Protein AF-A0A2V8B975-F1 (afdb_monomer_lite)

Radius of gyration: 28.5 Å; chains: 1; bounding box: 59×45×86 Å

Secondary structure (DSSP, 8-state):
-----HHHHHHH-HHHHT----STT--TT-EEEEETTEE-B-TTTSSBS----GGGEEEEEEEESS--GGG-SSSEEEEEEEPPP-SS-EEEEEEEEEETTTSPPPTTS-TTSPPPPEEEEEEEEEEEEE-EETTTEE-TTTEEEEEEEEEEEEEEE--B---PPPHHHHTTB-TT-B-TTS-B---B-GGG-EE-TTS-EEEPPPBPGGGB--GGGS-HHHHHHHTTSPPPSS-SSSS---B-PEEEEEEEEEEEEEEEEETTEEEEEEEEEEEEEEEEE-SSTT-EEEEEEEEEEEEEEEEEE-SSS-EEEEEEEEEEEEEEEE-TTTTT--HHHHHT---S---GGG-SPPPB--TTSPPBSS-TT-SEEE-

Sequence (375 aa):
NGPSSSQGKQRMGGQRNSFALNVAGQRIHFNHYSLDGVENTDLNFNSYMLLPSVDALQEFNVVSGLFDAEYGRAIAQVNVSTKSGSNQLRGTAFEFLRNSALDAKNFFDRPEDPIPPFKRNQYGFTLSGPVMLPKVVDGRNRLFFMFNWEGLRETKSLTATPSLPLSAWRAGDFSGLRDGSGNLIPIYDPATRVFDAAGNVLQAPTAFPGNIIPASRIHPVSQKLLGYFPLATQQVTGPNFVNNEARDVNADQITYRVDFTQGASTWMFRHSISHELGYDPFPIPNMGSNTDTDVHQLVFGNTRTLGSNKLNDARVGFGYLKNGHISPRANTDNVVKTLGINLPSDNPLYWGVPNISISGLSGLGEESDAPFINN

Foldseek 3Di:
DADDPVVLLLQQDFPQSPDFDDDPNDHSLQEFEEEQRDGQADPPRSTGQDDDDPQQWDDWDKDADDDDCSQPGGGIYIYTYGDWAAQDKDKDKDKDWDWLVPDDADPPPDPPDRRFTKIKIKIWMKIKHADDDPPPDDRRPFKMKIKIKIKIKIKFWDKFQFFADAPCVLQQQQLCPADPVRHRDFDFDPVQFDADPVGHTPDDTHTDVSSGDDNVNDDVLSNLLSVLADHFCARDFGRGHIGGHIKIKIKMKMKMKMWGDDPQKIKIKMKIWMWMWIWAADSRPPWTKIKTKIKIKIKIWMWGDDPDPDIDIDMDMDIDIKIWIAIPQQQNAQVCVVSVNDDPDPHSRNRWSDWADDPSGDTDIYDPCPGDIDD

pLDDT: mean 87.49, std 10.8, range [26.42, 98.06]

Structure (mmCIF, N/CA/C/O backbone):
data_AF-A0A2V8B975-F1
#
_entry.id   AF-A0A2V8B975-F1
#
loop_
_atom_site.group_PDB
_atom_site.id
_atom_site.type_symbol
_atom_site.label_atom_id
_atom_site.label_alt_id
_atom_site.label_comp_id
_atom_site.label_asym_id
_atom_site.label_entity_id
_atom_site.label_seq_id
_atom_site.pdbx_PDB_ins_code
_atom_site.Cartn_x
_atom_site.Cartn_y
_atom_site.Cartn_z
_atom_site.occupancy
_atom_site.B_iso_or_equiv
_atom_site.auth_seq_id
_atom_site.auth_comp_id
_atom_site.auth_asym_id
_atom_site.auth_atom_id
_atom_site.pdbx_PDB_model_num
ATOM 1 N N . ASN A 1 1 ? 11.593 -12.844 5.976 1.00 26.42 1 ASN A N 1
ATOM 2 C CA . ASN A 1 1 ? 11.151 -13.071 4.581 1.00 26.42 1 ASN A CA 1
ATOM 3 C C . ASN A 1 1 ? 10.168 -14.231 4.536 1.00 26.42 1 ASN A C 1
ATOM 5 O O . ASN A 1 1 ? 10.592 -15.371 4.436 1.00 26.42 1 ASN A O 1
ATOM 9 N N . GLY A 1 2 ? 8.871 -13.954 4.706 1.00 28.14 2 GLY A N 1
ATOM 10 C CA . GLY A 1 2 ? 7.810 -14.948 4.490 1.00 28.14 2 GLY A CA 1
ATOM 11 C C . GLY A 1 2 ? 7.432 -15.039 3.004 1.00 28.14 2 GLY A C 1
ATOM 12 O O . GLY A 1 2 ? 7.707 -14.089 2.268 1.00 28.14 2 GLY A O 1
ATOM 13 N N . PRO A 1 3 ? 6.815 -16.145 2.547 1.00 33.16 3 PRO A N 1
ATOM 14 C CA . PRO A 1 3 ? 6.401 -16.300 1.158 1.00 33.16 3 PRO A CA 1
ATOM 15 C C . PRO A 1 3 ? 5.312 -15.274 0.826 1.00 33.16 3 PRO A C 1
ATOM 17 O O . PRO A 1 3 ? 4.171 -15.381 1.270 1.00 33.16 3 PRO A O 1
ATOM 20 N N . SER A 1 4 ? 5.680 -14.253 0.058 1.00 41.66 4 SER A N 1
ATOM 21 C CA . SER A 1 4 ? 4.746 -13.336 -0.582 1.00 41.66 4 SER A CA 1
ATOM 22 C C . SER A 1 4 ? 4.002 -14.088 -1.684 1.00 41.66 4 SER A C 1
ATOM 24 O O . SER A 1 4 ? 4.607 -14.425 -2.701 1.00 41.66 4 SER A O 1
ATOM 26 N N . SER A 1 5 ? 2.695 -14.318 -1.555 1.00 44.25 5 SER A N 1
ATOM 27 C CA . SER A 1 5 ? 1.896 -14.407 -2.782 1.00 44.25 5 SER A CA 1
ATOM 28 C C . SER A 1 5 ? 1.714 -12.969 -3.258 1.00 44.25 5 SER A C 1
ATOM 30 O O . SER A 1 5 ? 0.984 -12.208 -2.621 1.00 44.25 5 SER A O 1
ATOM 32 N N . SER A 1 6 ? 2.447 -12.575 -4.303 1.00 55.66 6 SER A N 1
ATOM 33 C CA . SER A 1 6 ? 2.533 -11.172 -4.742 1.00 55.66 6 SER A CA 1
ATOM 34 C C . SER A 1 6 ? 1.162 -10.563 -5.046 1.00 55.66 6 SER A C 1
ATOM 36 O O . SER A 1 6 ? 0.949 -9.390 -4.788 1.00 55.66 6 SER A O 1
ATOM 38 N N . GLN A 1 7 ? 0.212 -11.383 -5.491 1.00 54.06 7 GLN A N 1
ATOM 39 C CA . GLN A 1 7 ? -1.091 -10.942 -5.983 1.00 54.06 7 GLN A CA 1
ATOM 40 C C . GLN A 1 7 ? -1.971 -10.253 -4.925 1.00 54.06 7 GLN A C 1
ATOM 42 O O . GLN A 1 7 ? -2.538 -9.201 -5.195 1.00 54.06 7 GLN A O 1
ATOM 47 N N . GLY A 1 8 ? -2.071 -10.800 -3.707 1.00 54.47 8 GLY A N 1
ATOM 48 C CA . GLY A 1 8 ? -2.873 -10.174 -2.641 1.00 54.47 8 GLY A CA 1
ATOM 49 C C . GLY A 1 8 ? -2.238 -8.894 -2.097 1.00 54.47 8 GLY A C 1
ATOM 50 O O . GLY A 1 8 ? -2.924 -7.930 -1.786 1.00 54.47 8 GLY A O 1
ATOM 51 N N . LYS A 1 9 ? -0.904 -8.867 -2.050 1.00 59.88 9 LYS A N 1
ATOM 52 C CA . LYS A 1 9 ? -0.116 -7.707 -1.629 1.00 59.88 9 LYS A CA 1
ATOM 53 C C . LYS A 1 9 ? -0.256 -6.528 -2.593 1.00 59.88 9 LYS A C 1
ATOM 55 O O . LYS A 1 9 ? -0.544 -5.424 -2.149 1.00 59.88 9 LYS A O 1
ATOM 60 N N . GLN A 1 10 ? -0.152 -6.800 -3.894 1.00 62.09 10 GLN A N 1
ATOM 61 C CA . GLN A 1 10 ? -0.347 -5.808 -4.956 1.00 62.09 10 GLN A CA 1
ATOM 62 C C . GLN A 1 10 ? -1.753 -5.189 -4.903 1.00 62.09 10 GLN A C 1
ATOM 64 O O . GLN A 1 10 ? -1.887 -3.977 -4.896 1.00 62.09 10 GLN A O 1
ATOM 69 N N . ARG A 1 11 ? -2.796 -6.003 -4.694 1.00 72.44 11 ARG A N 1
ATOM 70 C CA . ARG A 1 11 ? -4.193 -5.531 -4.687 1.00 72.44 11 ARG A CA 1
ATOM 71 C C . ARG A 1 11 ? -4.646 -4.794 -3.425 1.00 72.44 11 ARG A C 1
ATOM 73 O O . ARG A 1 11 ? -5.628 -4.059 -3.486 1.00 72.44 11 ARG A O 1
ATOM 80 N N . MET A 1 12 ? -4.000 -5.021 -2.279 1.00 79.06 12 MET A N 1
ATOM 81 C CA . MET A 1 12 ? -4.358 -4.332 -1.033 1.00 79.06 12 MET A CA 1
ATOM 82 C C . MET A 1 12 ? -3.814 -2.902 -0.995 1.00 79.06 12 MET A C 1
ATOM 84 O O . MET A 1 12 ? -4.520 -2.017 -0.523 1.00 79.06 12 MET A O 1
ATOM 88 N N . GLY A 1 13 ? -2.592 -2.676 -1.488 1.00 79.50 13 GLY A N 1
ATOM 89 C CA . GLY A 1 13 ? -1.912 -1.388 -1.342 1.00 79.50 13 GLY A CA 1
ATOM 90 C C . GLY A 1 13 ? -1.628 -1.003 0.120 1.00 79.50 13 GLY A C 1
ATOM 91 O O . GLY A 1 13 ? -1.936 -1.748 1.062 1.00 79.50 13 GLY A O 1
ATOM 92 N N . GLY A 1 14 ? -0.972 0.139 0.317 1.00 83.94 14 GLY A N 1
ATOM 93 C CA . GLY A 1 14 ? -0.908 0.789 1.627 1.00 83.94 14 GLY A CA 1
ATOM 94 C C . GLY A 1 14 ? -0.242 -0.006 2.767 1.00 83.94 14 GLY A C 1
ATOM 95 O O . GLY A 1 14 ? 0.660 -0.832 2.564 1.00 83.94 14 GLY A O 1
ATOM 96 N N . GLN A 1 15 ? -0.684 0.222 4.008 1.00 84.50 15 GLN A N 1
ATOM 97 C CA . GLN A 1 15 ? -0.169 -0.457 5.204 1.00 84.50 15 GLN A CA 1
ATOM 98 C C . GLN A 1 15 ? -0.447 -1.967 5.179 1.00 84.50 15 GLN A C 1
ATOM 100 O O . GLN A 1 15 ? 0.363 -2.765 5.672 1.00 84.50 15 GLN A O 1
ATOM 105 N N . ARG A 1 16 ? -1.562 -2.374 4.563 1.00 84.19 16 ARG A N 1
ATOM 106 C CA . ARG A 1 16 ? -2.011 -3.772 4.481 1.00 84.19 16 ARG A CA 1
ATOM 107 C C . ARG A 1 16 ? -1.148 -4.607 3.529 1.00 84.19 16 ARG A C 1
ATOM 109 O O . ARG A 1 16 ? -0.869 -5.767 3.830 1.00 84.19 16 ARG A O 1
ATOM 116 N N . ASN A 1 17 ? -0.628 -4.014 2.452 1.00 76.31 17 ASN A N 1
ATOM 117 C CA . ASN A 1 17 ? 0.325 -4.641 1.519 1.00 76.31 17 ASN A CA 1
ATOM 118 C C . ASN A 1 17 ? 1.619 -5.113 2.221 1.00 76.31 17 ASN A C 1
ATOM 120 O O . ASN A 1 17 ? 2.171 -6.189 1.952 1.00 76.31 17 ASN A O 1
ATOM 124 N N . SER A 1 18 ? 2.099 -4.334 3.189 1.00 69.38 18 SER A N 1
ATOM 125 C CA . SER A 1 18 ? 3.364 -4.620 3.876 1.00 69.38 18 SER A CA 1
ATOM 126 C C . SER A 1 18 ? 3.239 -5.653 5.005 1.00 69.38 18 SER A C 1
ATOM 128 O O . SER A 1 18 ? 4.260 -6.140 5.497 1.00 69.38 18 SER A O 1
ATOM 130 N N . PHE A 1 19 ? 2.023 -6.048 5.394 1.00 77.06 19 PHE A N 1
ATOM 131 C CA . PHE A 1 19 ? 1.804 -6.997 6.482 1.00 77.06 19 PHE A CA 1
ATOM 132 C C . PHE A 1 19 ? 1.945 -8.456 6.023 1.00 77.06 19 PHE A C 1
ATOM 134 O O . PHE A 1 19 ? 1.486 -8.858 4.954 1.00 77.06 19 PHE A O 1
ATOM 141 N N . ALA A 1 20 ? 2.628 -9.271 6.826 1.00 76.38 20 ALA A N 1
ATOM 142 C CA . ALA A 1 20 ? 2.705 -10.714 6.638 1.00 76.38 20 ALA A CA 1
ATOM 143 C C . ALA A 1 20 ? 3.016 -11.387 7.977 1.00 76.38 20 ALA A C 1
ATOM 145 O O . ALA A 1 20 ? 4.083 -11.163 8.549 1.00 76.38 20 ALA A O 1
ATOM 146 N N . LEU A 1 21 ? 2.110 -12.244 8.442 1.00 80.19 21 LEU A N 1
ATOM 147 C CA . LEU A 1 21 ? 2.292 -13.054 9.642 1.00 80.19 21 LEU A CA 1
ATOM 148 C C . LEU A 1 21 ? 2.342 -14.530 9.246 1.00 80.19 21 LEU A C 1
ATOM 150 O O . LEU A 1 21 ? 1.468 -15.009 8.535 1.00 80.19 21 LEU A O 1
ATOM 154 N N . ASN A 1 22 ? 3.360 -15.260 9.692 1.00 82.69 22 ASN A N 1
ATOM 155 C CA . ASN A 1 22 ? 3.455 -16.708 9.527 1.00 82.69 22 ASN A CA 1
ATOM 156 C C . ASN A 1 22 ? 3.503 -17.339 10.916 1.00 82.69 22 ASN A C 1
ATOM 158 O O . ASN A 1 22 ? 4.348 -16.959 11.726 1.00 82.69 22 ASN A O 1
ATOM 162 N N . VAL A 1 23 ? 2.615 -18.294 11.173 1.00 81.38 23 VAL A N 1
ATOM 163 C CA . VAL A 1 23 ? 2.560 -19.032 12.433 1.00 81.38 23 VAL A CA 1
ATOM 164 C C . VAL A 1 23 ? 2.792 -20.511 12.138 1.00 81.38 23 VAL A C 1
ATOM 166 O O . VAL A 1 23 ? 2.189 -21.069 11.222 1.00 81.38 23 VAL A O 1
ATOM 169 N N . ALA A 1 24 ? 3.700 -21.142 12.888 1.00 81.19 24 ALA A N 1
ATOM 170 C CA . ALA A 1 24 ? 4.049 -22.562 12.757 1.00 81.19 24 ALA A CA 1
ATOM 171 C C . ALA A 1 24 ? 4.430 -23.020 11.325 1.00 81.19 24 ALA A C 1
ATOM 173 O O . ALA A 1 24 ? 4.180 -24.161 10.943 1.00 81.19 24 ALA A O 1
ATOM 174 N N . GLY A 1 25 ? 5.025 -22.136 10.513 1.00 77.69 25 GLY A N 1
ATOM 175 C CA . GLY A 1 25 ? 5.448 -22.446 9.141 1.00 77.69 25 GLY A CA 1
ATOM 176 C C . GLY A 1 25 ? 4.318 -22.453 8.104 1.00 77.69 25 GLY A C 1
ATOM 177 O O . GLY A 1 25 ? 4.560 -22.797 6.948 1.00 77.69 25 GLY A O 1
ATOM 178 N N . GLN A 1 26 ? 3.096 -22.065 8.480 1.00 77.50 26 GLN A N 1
ATOM 179 C CA . GLN A 1 26 ? 1.923 -22.072 7.601 1.00 77.50 26 GLN A CA 1
ATOM 180 C C . GLN A 1 26 ? 1.902 -20.902 6.608 1.00 77.50 26 GLN A C 1
ATOM 182 O O . GLN A 1 26 ? 2.718 -19.988 6.654 1.00 77.50 26 GLN A O 1
ATOM 187 N N . ARG A 1 27 ? 0.958 -20.906 5.664 1.00 75.44 27 ARG A N 1
ATOM 188 C CA . ARG A 1 27 ? 0.795 -19.792 4.713 1.00 75.44 27 ARG A CA 1
ATOM 189 C C . ARG A 1 27 ? 0.397 -18.505 5.448 1.00 75.44 27 ARG A C 1
ATOM 191 O O . ARG A 1 27 ? -0.369 -18.548 6.401 1.00 75.44 27 ARG A O 1
ATOM 198 N N . ILE A 1 28 ? 0.845 -17.349 4.952 1.00 76.50 28 ILE A N 1
ATOM 199 C CA . ILE A 1 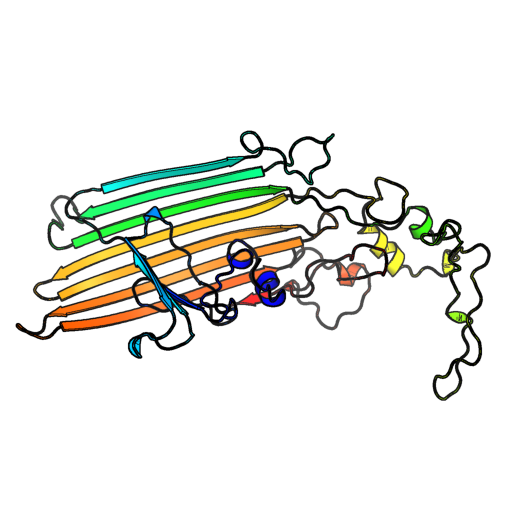28 ? 0.565 -16.042 5.583 1.00 76.50 28 ILE A CA 1
ATOM 200 C C . ILE A 1 28 ? -0.922 -15.639 5.587 1.00 76.50 28 ILE A C 1
ATOM 202 O O . ILE A 1 28 ? -1.322 -14.761 6.338 1.00 76.50 28 ILE A O 1
ATOM 206 N N . HIS A 1 29 ? -1.729 -16.306 4.762 1.00 77.31 29 HIS A N 1
ATOM 207 C CA . HIS A 1 29 ? -3.176 -16.112 4.624 1.00 77.31 29 HIS A CA 1
ATOM 208 C C . HIS A 1 29 ? -3.984 -17.169 5.399 1.00 77.31 29 HIS A C 1
ATOM 210 O O . HIS A 1 29 ? -5.161 -17.368 5.127 1.00 77.31 29 HIS A O 1
ATOM 216 N N . PHE A 1 30 ? -3.338 -17.940 6.284 1.00 79.88 30 PHE A N 1
ATOM 217 C CA . PHE A 1 30 ? -3.970 -18.984 7.112 1.00 79.88 30 PHE A CA 1
ATOM 218 C C . PHE A 1 30 ? -4.071 -18.547 8.584 1.00 79.88 30 PHE A C 1
ATOM 220 O O . PHE A 1 30 ? -4.157 -19.382 9.488 1.00 79.88 30 PHE A O 1
ATOM 227 N N . ASN A 1 31 ? -4.056 -17.233 8.808 1.00 83.56 31 ASN A N 1
ATOM 228 C CA . ASN A 1 31 ? -4.323 -16.622 10.099 1.00 83.56 31 ASN A CA 1
ATOM 229 C C . ASN A 1 31 ? -5.766 -16.117 10.113 1.00 83.56 31 ASN A C 1
ATOM 231 O O . ASN A 1 31 ? -6.258 -15.610 9.106 1.00 83.56 31 ASN A O 1
ATOM 235 N N . HIS A 1 32 ? -6.406 -16.227 11.265 1.00 88.25 32 HIS A N 1
ATOM 236 C CA . HIS A 1 32 ? -7.678 -15.595 11.562 1.00 88.25 32 HIS A CA 1
ATOM 237 C C . HIS A 1 32 ? -7.442 -14.470 12.571 1.00 88.25 32 HIS A C 1
ATOM 239 O O . HIS A 1 32 ? -6.673 -14.635 13.521 1.00 88.25 32 HIS A O 1
ATOM 245 N N . TYR A 1 33 ? -8.072 -13.323 12.346 1.00 90.38 33 TYR A N 1
ATOM 246 C CA . TYR A 1 33 ? -7.928 -12.122 13.157 1.00 90.38 33 TYR A CA 1
ATOM 247 C C . TYR A 1 33 ? -9.265 -11.789 13.811 1.00 90.38 33 TYR A C 1
ATOM 249 O O . TYR A 1 33 ? -10.276 -11.662 13.124 1.00 90.38 33 TYR A O 1
ATOM 257 N N . SER A 1 34 ? -9.268 -11.568 15.124 1.00 92.38 34 SER A N 1
ATOM 258 C CA . SER A 1 34 ? -10.438 -11.082 15.856 1.00 92.38 34 SER A CA 1
ATOM 259 C C . SER A 1 34 ? -10.110 -9.822 16.660 1.00 92.38 34 SER A C 1
ATOM 261 O O . SER A 1 34 ? -8.975 -9.629 17.109 1.00 92.38 34 SER A O 1
ATOM 263 N N . LEU A 1 35 ? -11.105 -8.947 16.839 1.00 93.94 35 LEU A N 1
ATOM 264 C CA . LEU A 1 35 ? -10.973 -7.730 17.645 1.00 93.94 35 LEU A CA 1
ATOM 265 C C . LEU A 1 35 ? -12.160 -7.561 18.599 1.00 93.94 35 LEU A C 1
ATOM 267 O O . LEU A 1 35 ? -13.293 -7.348 18.173 1.00 93.94 35 LEU A O 1
ATOM 271 N N . ASP A 1 36 ? -11.897 -7.626 19.904 1.00 92.69 36 ASP A N 1
ATOM 272 C CA . ASP A 1 36 ? -12.876 -7.828 20.985 1.00 92.69 36 ASP A CA 1
ATOM 273 C C . ASP A 1 36 ? -13.874 -8.962 20.690 1.00 92.69 36 ASP A C 1
ATOM 275 O O . ASP A 1 36 ? -15.069 -8.866 20.978 1.00 92.69 36 ASP A O 1
ATOM 279 N N . GLY A 1 37 ? -13.376 -10.068 20.132 1.00 89.56 37 GLY A N 1
ATOM 280 C CA . GLY A 1 37 ? -14.151 -11.292 19.916 1.00 89.56 37 GLY A CA 1
ATOM 281 C C . GLY A 1 37 ? -15.111 -11.263 18.723 1.00 89.56 37 GLY A C 1
ATOM 282 O O . GLY A 1 37 ? -15.925 -12.171 18.603 1.00 89.56 37 GLY A O 1
ATOM 283 N N . VAL A 1 38 ? -15.032 -10.256 17.844 1.00 92.88 38 VAL A N 1
ATOM 284 C CA . VAL A 1 38 ? -15.704 -10.283 16.532 1.00 92.88 38 VAL A CA 1
ATOM 285 C C . VAL A 1 38 ? -14.695 -10.456 15.400 1.00 92.88 38 VAL A C 1
ATOM 287 O O . VAL A 1 38 ? -13.515 -10.140 15.563 1.00 92.88 38 VAL A O 1
ATOM 290 N N . GLU A 1 39 ? -15.181 -10.920 14.249 1.00 92.06 39 GLU A N 1
ATOM 291 C CA . GLU A 1 39 ? -14.402 -11.103 13.022 1.00 92.06 39 GLU A CA 1
ATOM 292 C C . GLU A 1 39 ? -13.697 -9.807 12.596 1.00 92.06 39 GLU A C 1
ATOM 294 O O . GLU A 1 39 ? -14.322 -8.751 12.458 1.00 92.06 39 GLU A O 1
ATOM 299 N N . ASN A 1 40 ? -12.388 -9.905 12.374 1.00 93.19 40 ASN A N 1
ATOM 300 C CA . ASN A 1 40 ? -11.530 -8.843 11.857 1.00 93.19 40 ASN A CA 1
ATOM 301 C C . ASN A 1 40 ? -10.686 -9.333 10.665 1.00 93.19 40 ASN A C 1
ATOM 303 O O . ASN A 1 40 ? -9.743 -8.652 10.267 1.00 93.19 40 ASN A O 1
ATOM 307 N N . THR A 1 41 ? -10.992 -10.506 10.104 1.00 89.81 41 THR A N 1
ATOM 308 C CA . THR A 1 41 ? -10.328 -11.044 8.914 1.00 89.81 41 THR A CA 1
ATOM 309 C C . THR A 1 41 ? -11.007 -10.530 7.643 1.00 89.81 41 THR A C 1
ATOM 311 O O . THR A 1 41 ? -12.209 -10.698 7.450 1.00 89.81 41 THR A O 1
ATOM 314 N N . ASP A 1 42 ? -10.228 -9.939 6.739 1.00 87.00 42 ASP A N 1
ATOM 315 C CA . ASP A 1 42 ? -10.641 -9.647 5.366 1.00 87.00 42 ASP A CA 1
ATOM 316 C C . ASP A 1 42 ? -10.886 -10.954 4.604 1.00 87.00 42 ASP A C 1
ATOM 318 O O . ASP A 1 42 ? -9.982 -11.778 4.453 1.00 87.00 42 ASP A O 1
ATOM 322 N N . LEU A 1 43 ? -12.100 -11.116 4.082 1.00 81.12 43 LEU A N 1
ATOM 323 C CA . LEU A 1 43 ? -12.548 -12.314 3.376 1.00 81.12 43 LEU A CA 1
ATOM 324 C C . LEU A 1 43 ? -11.785 -12.593 2.073 1.00 81.12 43 LEU A C 1
ATOM 326 O O . LEU A 1 43 ? -11.708 -13.748 1.657 1.00 81.12 43 LEU A O 1
ATOM 330 N N . ASN A 1 44 ? -11.221 -11.571 1.425 1.00 79.00 44 ASN A N 1
ATOM 331 C CA . ASN A 1 44 ? -10.577 -11.735 0.121 1.00 79.00 44 ASN A CA 1
ATOM 332 C C . ASN A 1 44 ? -9.111 -12.128 0.225 1.00 79.00 44 ASN A C 1
ATOM 334 O O . ASN A 1 44 ? -8.621 -12.932 -0.571 1.00 79.00 44 ASN A O 1
ATOM 338 N N . PHE A 1 45 ? -8.409 -11.565 1.205 1.00 78.19 45 PHE A N 1
ATOM 339 C CA . PHE A 1 45 ? -6.973 -11.768 1.355 1.00 78.19 45 PHE A CA 1
ATOM 340 C C . PHE A 1 45 ? -6.590 -12.490 2.642 1.00 78.19 45 PHE A C 1
ATOM 342 O O . PHE A 1 45 ? -5.420 -12.797 2.800 1.00 78.19 45 PHE A O 1
ATOM 349 N N . ASN A 1 46 ? -7.522 -12.808 3.547 1.00 81.75 46 ASN A N 1
ATOM 350 C CA . ASN A 1 46 ? -7.229 -13.380 4.870 1.00 81.75 46 ASN A CA 1
ATOM 351 C C . ASN A 1 46 ? -6.125 -12.605 5.619 1.00 81.75 46 ASN A C 1
ATOM 353 O O . ASN A 1 46 ? -5.204 -13.184 6.198 1.00 81.75 46 ASN A O 1
ATOM 357 N N . SER A 1 47 ? -6.206 -11.276 5.546 1.00 84.75 47 SER A N 1
ATOM 358 C CA . SER A 1 47 ? -5.405 -10.325 6.325 1.00 84.75 47 SER A CA 1
ATOM 359 C C . SER A 1 47 ? -6.311 -9.628 7.342 1.00 84.75 47 SER A C 1
ATOM 361 O O . SER A 1 47 ? -7.519 -9.850 7.335 1.00 84.75 47 SER A O 1
ATOM 363 N N . TYR A 1 48 ? -5.773 -8.769 8.206 1.00 87.88 48 TYR A N 1
ATOM 364 C CA . TYR A 1 48 ? -6.626 -7.965 9.080 1.00 87.88 48 TYR A CA 1
ATOM 365 C C . TYR A 1 48 ? -7.427 -6.929 8.274 1.00 87.88 48 TYR A C 1
ATOM 367 O O . TYR A 1 48 ? -6.997 -6.441 7.219 1.00 87.88 48 TYR A O 1
ATOM 375 N N . MET A 1 49 ? -8.593 -6.581 8.805 1.00 90.81 49 MET A N 1
ATOM 376 C CA . MET A 1 49 ? -9.419 -5.474 8.349 1.00 90.81 49 MET A CA 1
ATOM 377 C C . MET A 1 49 ? -8.948 -4.174 9.011 1.00 90.81 49 MET A C 1
ATOM 379 O O . MET A 1 49 ? -8.521 -3.255 8.326 1.00 90.81 49 MET A O 1
ATOM 383 N N . LEU A 1 50 ? -8.908 -4.146 10.347 1.00 90.19 50 LEU A N 1
ATOM 384 C CA . LEU A 1 50 ? -8.410 -3.030 11.154 1.00 90.19 50 LEU A CA 1
ATOM 385 C C . LEU A 1 50 ? -7.188 -3.454 11.985 1.00 90.19 50 LEU A C 1
ATOM 387 O O . LEU A 1 50 ? -7.195 -4.531 12.584 1.00 90.19 50 LEU A O 1
ATOM 391 N N . LEU A 1 51 ? -6.176 -2.589 12.088 1.00 90.88 51 LEU A N 1
ATOM 392 C CA . LEU A 1 51 ? -5.057 -2.735 13.024 1.00 90.88 51 LEU A CA 1
ATOM 393 C C . LEU A 1 51 ? -5.112 -1.613 14.077 1.00 90.88 51 LEU A C 1
ATOM 395 O O . LEU A 1 51 ? -4.672 -0.503 13.781 1.00 90.88 51 LEU A O 1
ATOM 399 N N . PRO A 1 52 ? -5.639 -1.872 15.289 1.00 90.69 52 PRO A N 1
ATOM 400 C CA . PRO A 1 52 ? -5.760 -0.840 16.314 1.00 90.69 52 PRO A CA 1
ATOM 401 C C . PRO A 1 52 ? -4.407 -0.270 16.745 1.00 90.69 52 PRO A C 1
ATOM 403 O O . PRO A 1 52 ? -3.403 -0.986 16.779 1.00 90.69 52 PRO A O 1
ATOM 406 N N . SER A 1 53 ? -4.416 0.991 17.177 1.00 91.75 53 SER A N 1
ATOM 407 C CA . SER A 1 53 ? -3.288 1.621 17.869 1.00 91.75 53 SER A CA 1
ATOM 408 C C . SER A 1 53 ? -2.818 0.772 19.052 1.00 91.75 53 SER A C 1
ATOM 410 O O . SER A 1 53 ? -3.636 0.309 19.849 1.00 91.75 53 SER A O 1
ATOM 412 N N . VAL A 1 54 ? -1.500 0.626 19.224 1.00 88.19 54 VAL A N 1
ATOM 413 C CA . VAL A 1 54 ? -0.904 -0.131 20.344 1.00 88.19 54 VAL A CA 1
ATOM 414 C C . VAL A 1 54 ? -1.361 0.428 21.696 1.00 88.19 54 VAL A C 1
ATOM 416 O O . VAL A 1 54 ? -1.631 -0.331 22.625 1.00 88.19 54 VAL A O 1
ATOM 419 N N . ASP A 1 55 ? -1.539 1.746 21.798 1.00 89.25 55 ASP A N 1
ATOM 420 C CA . ASP A 1 55 ? -2.023 2.399 23.014 1.00 89.25 55 ASP A CA 1
ATOM 421 C C . ASP A 1 55 ? -3.522 2.197 23.276 1.00 89.25 55 ASP A C 1
ATOM 423 O O . ASP A 1 55 ? -3.975 2.415 24.402 1.00 89.25 55 ASP A O 1
ATOM 427 N N . ALA A 1 56 ? -4.294 1.734 22.292 1.00 88.81 56 ALA A N 1
ATOM 428 C CA . ALA A 1 56 ? -5.689 1.334 22.471 1.00 88.81 56 ALA A CA 1
ATOM 429 C C . ALA A 1 56 ? -5.838 -0.122 22.944 1.00 88.81 56 ALA A C 1
ATOM 431 O O . ALA A 1 56 ? -6.931 -0.510 23.365 1.00 88.81 56 ALA A O 1
ATOM 432 N N . LEU A 1 57 ? -4.769 -0.926 22.881 1.00 89.19 57 LEU A N 1
ATOM 433 C CA . LEU A 1 57 ? -4.810 -2.359 23.164 1.00 89.19 57 LEU A CA 1
ATOM 434 C C . LEU A 1 57 ? -4.667 -2.670 24.651 1.00 89.19 57 LEU A C 1
ATOM 436 O O . LEU A 1 57 ? -3.815 -2.122 25.350 1.00 89.19 57 LEU A O 1
ATOM 440 N N . GLN A 1 58 ? -5.510 -3.580 25.124 1.00 89.25 58 GLN A N 1
ATOM 441 C CA . GLN A 1 58 ? -5.409 -4.178 26.449 1.00 89.25 58 GLN A CA 1
ATOM 442 C C . GLN A 1 58 ? -4.613 -5.480 26.396 1.00 89.25 58 GLN A C 1
ATOM 444 O O . GLN A 1 58 ? -3.744 -5.701 27.236 1.00 89.25 58 GLN A O 1
ATOM 449 N N . GLU A 1 59 ? -4.922 -6.334 25.421 1.00 87.94 59 GLU A N 1
ATOM 450 C CA . GLU A 1 59 ? -4.316 -7.652 25.275 1.00 87.94 59 GLU A CA 1
ATOM 451 C C . GLU A 1 59 ? -4.139 -8.010 23.798 1.00 87.94 59 GLU A C 1
ATOM 453 O O . GLU A 1 59 ? -4.954 -7.658 22.941 1.00 87.94 59 GLU A O 1
ATOM 458 N N . PHE A 1 60 ? -3.063 -8.742 23.522 1.00 88.81 60 PHE A N 1
ATOM 459 C CA . PHE A 1 60 ? -2.770 -9.355 22.238 1.00 88.81 60 PHE A CA 1
ATOM 460 C C . PHE A 1 60 ? -2.389 -10.813 22.493 1.00 88.81 60 PHE A C 1
ATOM 462 O O . PHE A 1 60 ? -1.376 -11.085 23.139 1.00 88.81 60 PHE A O 1
ATOM 469 N N . ASN A 1 61 ? -3.205 -11.742 22.000 1.00 87.00 61 ASN A N 1
ATOM 470 C CA . ASN A 1 61 ? -3.018 -13.174 22.186 1.00 87.00 61 ASN A CA 1
ATOM 471 C C . ASN A 1 61 ? -2.916 -13.875 20.825 1.00 87.00 61 ASN A C 1
ATOM 473 O O . ASN A 1 61 ? -3.776 -13.703 19.960 1.00 87.00 61 ASN A O 1
ATOM 477 N N . VAL A 1 62 ? -1.872 -14.685 20.647 1.00 82.56 62 VAL A N 1
ATOM 478 C CA . VAL A 1 62 ? -1.673 -15.515 19.455 1.00 82.56 62 VAL A CA 1
ATOM 479 C C . VAL A 1 62 ? -1.746 -16.972 19.871 1.00 82.56 62 VAL A C 1
ATOM 481 O O . VAL A 1 62 ? -0.870 -17.467 20.580 1.00 82.56 62 VAL A O 1
ATOM 484 N N . VAL A 1 63 ? -2.773 -17.665 19.391 1.00 79.31 63 VAL A N 1
ATOM 485 C CA . VAL A 1 63 ? -2.985 -19.089 19.650 1.00 79.31 63 VAL A CA 1
ATOM 486 C C . VAL A 1 63 ? -2.694 -19.871 18.374 1.00 79.31 63 VAL A C 1
ATOM 488 O O . VAL A 1 63 ? -3.127 -19.504 17.282 1.00 79.31 63 VAL A O 1
ATOM 491 N N . SER A 1 64 ? -1.924 -20.950 18.502 1.00 77.00 64 SER A N 1
ATOM 492 C CA . SER A 1 64 ? -1.528 -21.804 17.380 1.00 77.00 64 SER A CA 1
ATOM 493 C C . SER A 1 64 ? -1.575 -23.274 17.779 1.00 77.00 64 SER A C 1
ATOM 495 O O . SER A 1 64 ? -1.261 -23.608 18.920 1.00 77.00 64 SER A O 1
ATOM 497 N N . GLY A 1 65 ? -1.946 -24.154 16.847 1.00 70.69 65 GLY A N 1
ATOM 498 C CA . GLY A 1 65 ? -2.033 -25.594 17.102 1.00 70.69 65 GLY A CA 1
ATOM 499 C C . GLY A 1 65 ? -3.429 -26.034 17.546 1.00 70.69 65 GLY A C 1
ATOM 500 O O . GLY A 1 65 ? -4.375 -25.904 16.778 1.00 70.69 65 GLY A O 1
ATOM 501 N N . LEU A 1 66 ? -3.547 -26.606 18.749 1.00 60.81 66 LEU A N 1
ATOM 502 C CA . LEU A 1 66 ? -4.821 -27.063 19.318 1.00 60.81 66 LEU A CA 1
ATOM 503 C C . LEU A 1 66 ? -5.493 -25.898 20.055 1.00 60.81 66 LEU A C 1
ATOM 505 O O . LEU A 1 66 ? -5.005 -25.464 21.094 1.00 60.81 66 LEU A O 1
ATOM 509 N N . PHE A 1 67 ? -6.599 -25.401 19.515 1.00 64.06 67 PHE A N 1
ATOM 510 C CA . PHE A 1 67 ? -7.455 -24.393 20.141 1.00 64.06 67 PHE A CA 1
ATOM 511 C C . PHE A 1 67 ? -8.906 -24.877 20.138 1.00 64.06 67 PHE A C 1
ATOM 513 O O . PHE A 1 67 ? -9.280 -25.729 19.326 1.00 64.06 67 PHE A O 1
ATOM 520 N N . ASP A 1 68 ? -9.707 -24.364 21.071 1.00 60.34 68 ASP A N 1
ATOM 521 C CA . ASP A 1 68 ? -11.097 -24.783 21.240 1.00 60.34 68 ASP A CA 1
ATOM 522 C C . ASP A 1 68 ? -11.938 -24.490 19.988 1.00 60.34 68 ASP A C 1
ATOM 524 O O . ASP A 1 68 ? -11.699 -23.533 19.247 1.00 60.34 68 ASP A O 1
ATOM 528 N N . ALA A 1 69 ? -12.955 -25.324 19.746 1.00 59.41 69 ALA A N 1
ATOM 529 C CA . ALA A 1 69 ? -13.803 -25.239 18.553 1.00 59.41 69 ALA A CA 1
ATOM 530 C C . ALA A 1 69 ? -14.544 -23.894 18.408 1.00 59.41 69 ALA A C 1
ATOM 532 O O . ALA A 1 69 ? -14.994 -23.565 17.310 1.00 59.41 69 ALA A O 1
ATOM 533 N N . GLU A 1 70 ? -14.654 -23.118 19.491 1.00 56.25 70 GLU A N 1
ATOM 534 C CA . GLU A 1 70 ? -15.257 -21.780 19.507 1.00 56.25 70 GLU A CA 1
ATOM 535 C C . GLU A 1 70 ? -14.528 -20.768 18.618 1.00 56.25 70 GLU A C 1
ATOM 537 O O . GLU A 1 70 ? -15.161 -19.859 18.086 1.00 56.25 70 GLU A O 1
ATOM 542 N N . TYR A 1 71 ? -13.222 -20.947 18.400 1.00 56.56 71 TYR A N 1
ATOM 543 C CA . TYR A 1 71 ? -12.437 -20.037 17.571 1.00 56.56 71 TYR A CA 1
ATOM 544 C C . TYR A 1 71 ? -12.665 -20.255 16.070 1.00 56.56 71 TYR A C 1
ATOM 546 O O . TYR A 1 71 ? -12.438 -19.342 15.277 1.00 56.56 71 TYR A O 1
ATOM 554 N N . GLY A 1 72 ? -13.169 -21.429 15.665 1.00 57.28 72 GLY A N 1
ATOM 555 C CA . GLY A 1 72 ? -13.434 -21.738 14.260 1.00 57.28 72 GLY A CA 1
ATOM 556 C C . GLY A 1 72 ? -12.223 -21.504 13.339 1.00 57.28 72 GLY A C 1
ATOM 557 O O . GLY A 1 72 ? -11.087 -21.476 13.792 1.00 57.28 72 GLY A O 1
ATOM 558 N N . ARG A 1 73 ? -12.502 -21.412 12.029 1.00 57.66 73 ARG A N 1
ATOM 559 C CA . ARG A 1 73 ? -11.633 -21.084 10.869 1.00 57.66 73 ARG A CA 1
ATOM 560 C C . ARG A 1 73 ? -10.128 -20.801 11.118 1.00 57.66 73 ARG A C 1
ATOM 562 O O . ARG A 1 73 ? -9.755 -19.971 11.931 1.00 57.66 73 ARG A O 1
ATOM 569 N N . ALA A 1 74 ? -9.296 -21.343 10.218 1.00 64.06 74 ALA A N 1
ATOM 570 C CA . ALA A 1 74 ? -7.837 -21.140 10.109 1.00 64.06 74 ALA A CA 1
ATOM 571 C C . ALA A 1 74 ? -6.995 -21.841 11.199 1.00 64.06 74 ALA A C 1
ATOM 573 O O . ALA A 1 74 ? -7.546 -22.405 12.127 1.00 64.06 74 ALA A O 1
ATOM 574 N N . ILE A 1 75 ? -5.665 -21.911 11.031 1.00 66.12 75 ILE A N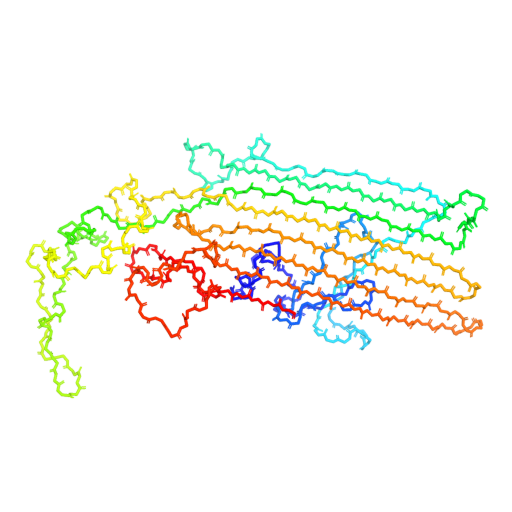 1
ATOM 575 C CA . ILE A 1 75 ? -4.749 -22.739 11.864 1.00 66.12 75 ILE A CA 1
ATOM 576 C C . ILE A 1 75 ? -4.066 -21.904 12.968 1.00 66.12 75 ILE A C 1
ATOM 578 O O . ILE A 1 75 ? -3.503 -22.447 13.922 1.00 66.12 75 ILE A O 1
ATOM 582 N N . ALA A 1 76 ? -4.118 -20.578 12.846 1.00 77.69 76 ALA A N 1
ATOM 583 C CA . ALA A 1 76 ? -3.620 -19.636 13.835 1.00 77.69 76 ALA A CA 1
ATOM 584 C C . ALA A 1 76 ? -4.648 -18.536 14.088 1.00 77.69 76 ALA A C 1
ATOM 586 O O . ALA A 1 76 ? -5.263 -18.022 13.154 1.00 77.69 76 ALA A O 1
ATOM 587 N N . GLN A 1 77 ? -4.799 -18.179 15.356 1.00 82.69 77 GLN A N 1
ATOM 588 C CA . GLN A 1 77 ? -5.801 -17.254 15.861 1.00 82.69 77 GLN A CA 1
ATOM 589 C C . GLN A 1 77 ? -5.096 -16.065 16.507 1.00 82.69 77 GLN A C 1
ATOM 591 O O . GLN A 1 77 ? -4.335 -16.231 17.460 1.00 82.69 77 GLN A O 1
ATOM 596 N N . VAL A 1 78 ? -5.330 -14.870 15.975 1.00 82.69 78 VAL A N 1
ATOM 597 C CA . VAL A 1 78 ? -4.818 -13.608 16.508 1.00 82.69 78 VAL A CA 1
ATOM 598 C C . VAL A 1 78 ? -5.986 -12.864 17.135 1.00 82.69 78 VAL A C 1
ATOM 600 O O . VAL A 1 78 ? -6.814 -12.282 16.437 1.00 82.69 78 VAL A O 1
ATOM 603 N N . ASN A 1 79 ? -6.048 -12.899 18.461 1.00 85.81 79 ASN A N 1
ATOM 604 C CA . ASN A 1 79 ? -7.112 -12.296 19.244 1.00 85.81 79 ASN A CA 1
ATOM 605 C C . ASN A 1 79 ? -6.604 -11.022 19.904 1.00 85.81 79 ASN A C 1
ATOM 607 O O . ASN A 1 79 ? -5.613 -11.031 20.636 1.00 85.81 79 ASN A O 1
ATOM 611 N N . VAL A 1 80 ? -7.301 -9.926 19.649 1.00 88.19 80 VAL A N 1
ATOM 612 C CA . VAL A 1 80 ? -6.919 -8.607 20.141 1.00 88.19 80 VAL A CA 1
ATOM 613 C C . VAL A 1 80 ? -8.069 -8.025 20.948 1.00 88.19 80 VAL A C 1
ATOM 615 O O . VAL A 1 80 ? -9.226 -8.153 20.548 1.00 88.19 80 VAL A O 1
ATOM 618 N N . SER A 1 81 ? -7.774 -7.383 22.077 1.00 88.88 81 SER A N 1
ATOM 619 C CA . SER A 1 81 ? -8.781 -6.686 22.881 1.00 88.88 81 SER A CA 1
ATOM 620 C C . SER A 1 81 ? -8.403 -5.233 23.140 1.00 88.88 81 SER A C 1
ATOM 622 O O . SER A 1 81 ? -7.231 -4.886 23.307 1.00 88.88 81 SER A O 1
ATOM 624 N N . THR A 1 82 ? -9.407 -4.363 23.161 1.00 89.88 82 THR A N 1
ATOM 625 C CA . THR A 1 82 ? -9.239 -2.933 23.429 1.00 89.88 82 THR A CA 1
ATOM 626 C C . THR A 1 82 ? -9.331 -2.625 24.921 1.00 89.88 82 THR A C 1
ATOM 628 O O . THR A 1 82 ? -9.977 -3.341 25.690 1.00 89.88 82 THR A O 1
ATOM 631 N N . LYS A 1 83 ? -8.697 -1.530 25.350 1.00 89.25 83 LYS A N 1
ATOM 632 C CA . LYS A 1 83 ? -8.789 -1.029 26.728 1.00 89.25 83 LYS A CA 1
ATOM 633 C C . LYS A 1 83 ? -10.235 -0.681 27.080 1.00 89.25 83 LYS A C 1
ATOM 635 O O . LYS A 1 83 ? -10.898 0.070 26.368 1.00 89.25 83 LYS A O 1
ATOM 640 N N . SER A 1 84 ? -10.690 -1.193 28.220 1.00 87.12 84 SER A N 1
ATOM 641 C CA . SER A 1 84 ? -11.913 -0.733 28.885 1.00 87.12 84 SER A CA 1
ATOM 642 C C . SER A 1 84 ? -11.659 0.605 29.577 1.00 87.12 84 SER A C 1
ATOM 644 O O . SER A 1 84 ? -10.533 0.909 29.982 1.00 87.12 84 SER A O 1
ATOM 646 N N . GLY A 1 85 ? -12.712 1.396 29.777 1.00 83.31 85 GLY A N 1
ATOM 647 C CA . GLY A 1 85 ? -12.612 2.587 30.617 1.00 83.31 85 GLY A CA 1
ATOM 648 C C . GLY A 1 85 ? -12.436 2.255 32.109 1.00 83.31 85 GLY A C 1
ATOM 649 O O . GLY A 1 85 ? -12.661 1.124 32.544 1.00 83.31 85 GLY A O 1
ATOM 650 N N . SER A 1 86 ? -12.006 3.245 32.899 1.00 85.69 86 SER A N 1
ATOM 651 C CA . SER A 1 86 ? -11.711 3.087 34.334 1.00 85.69 86 SER A CA 1
ATOM 652 C C . SER A 1 86 ? -12.430 4.137 35.185 1.00 85.69 86 SER A C 1
ATOM 654 O O . SER A 1 86 ? -12.899 5.141 34.666 1.00 85.69 86 SER A O 1
ATOM 656 N N . ASN A 1 87 ? -12.491 3.957 36.509 1.00 91.81 87 ASN A N 1
ATOM 657 C CA . ASN A 1 87 ? -13.038 4.973 37.426 1.00 91.81 87 ASN A CA 1
ATOM 658 C C . ASN A 1 87 ? -12.184 6.244 37.536 1.00 91.81 87 ASN A C 1
ATOM 660 O O . ASN A 1 87 ? -12.642 7.255 38.068 1.00 91.81 87 ASN A O 1
ATOM 664 N N . GLN A 1 88 ? -10.941 6.188 37.074 1.00 93.06 88 GLN A N 1
ATOM 665 C CA . GLN A 1 88 ? -10.033 7.322 37.039 1.00 93.06 88 GLN A CA 1
ATOM 666 C C . GLN A 1 88 ? -9.915 7.810 35.602 1.00 93.06 88 GLN A C 1
ATOM 668 O O . GLN A 1 88 ? -9.819 7.007 34.672 1.00 93.06 88 GLN A O 1
ATOM 673 N N . LEU A 1 89 ? -9.881 9.127 35.426 1.00 94.12 89 LEU A N 1
ATOM 674 C CA . LEU A 1 89 ? -9.503 9.692 34.142 1.00 94.12 89 LEU A CA 1
ATOM 675 C C . LEU A 1 89 ? -8.028 9.357 33.886 1.00 94.12 89 LEU A C 1
ATOM 677 O O . LEU A 1 89 ? -7.165 9.690 34.698 1.00 94.12 89 LEU A O 1
ATOM 681 N N . ARG A 1 90 ? -7.751 8.672 32.780 1.00 95.00 90 ARG A N 1
ATOM 682 C CA . ARG A 1 90 ? -6.408 8.295 32.338 1.00 95.00 90 ARG A CA 1
ATOM 683 C C . ARG A 1 90 ? -6.233 8.705 30.894 1.00 95.00 90 ARG A C 1
ATOM 685 O O . ARG A 1 90 ? -7.105 8.434 30.071 1.00 95.00 90 ARG A O 1
ATOM 692 N N . GLY A 1 91 ? -5.103 9.330 30.601 1.00 94.19 91 GLY A N 1
ATOM 693 C CA . GLY A 1 91 ? -4.752 9.747 29.258 1.00 94.19 91 GLY A CA 1
ATOM 694 C C . GLY A 1 91 ? -3.292 9.457 28.950 1.00 94.19 91 GLY A C 1
ATOM 695 O O . GLY A 1 91 ? -2.445 9.497 29.843 1.00 94.19 91 GLY A O 1
ATOM 696 N N . THR A 1 92 ? -3.018 9.186 27.684 1.00 94.81 92 THR A N 1
ATOM 697 C CA . THR A 1 92 ? -1.673 9.013 27.134 1.00 94.81 92 THR A CA 1
ATOM 698 C C . THR A 1 92 ? -1.625 9.742 25.803 1.00 94.81 92 THR A C 1
ATOM 700 O O . THR A 1 92 ? -2.588 9.676 25.048 1.00 94.81 92 THR A O 1
ATOM 703 N N . ALA A 1 93 ? -0.524 10.426 25.518 1.00 97.12 93 ALA A N 1
ATOM 704 C CA . ALA A 1 93 ? -0.213 10.969 24.202 1.00 97.12 93 ALA A CA 1
ATOM 705 C C . ALA A 1 93 ? 1.181 10.479 23.804 1.00 97.12 93 ALA A C 1
ATOM 707 O O . ALA A 1 93 ? 2.041 10.319 24.675 1.00 97.12 93 ALA A O 1
ATOM 708 N N . PHE A 1 94 ? 1.389 10.226 22.518 1.00 96.62 94 PHE A N 1
ATOM 709 C CA . PHE A 1 94 ? 2.635 9.665 22.004 1.00 96.62 94 PHE A CA 1
ATOM 710 C C . PHE A 1 94 ? 2.964 10.210 20.612 1.00 96.62 94 PHE A C 1
ATOM 712 O O . PHE A 1 94 ? 2.085 10.668 19.883 1.00 96.62 94 PHE A O 1
ATOM 719 N N . GLU A 1 95 ? 4.243 10.119 20.255 1.00 95.50 95 GLU A N 1
ATOM 720 C CA . GLU A 1 95 ? 4.785 10.372 18.919 1.00 95.50 95 GLU A CA 1
ATOM 721 C C . GLU A 1 95 ? 5.950 9.405 18.686 1.00 95.50 95 GLU A C 1
ATOM 723 O O . GLU A 1 95 ? 6.854 9.286 19.517 1.00 95.50 95 GLU A O 1
ATOM 728 N N . PHE A 1 96 ? 5.943 8.746 17.533 1.00 94.69 96 PHE A N 1
ATOM 729 C CA . PHE A 1 96 ? 7.019 7.904 17.036 1.00 94.69 96 PHE A CA 1
ATOM 730 C C . PHE A 1 96 ? 7.561 8.503 15.737 1.00 94.69 96 PHE A C 1
ATOM 732 O O . PHE A 1 96 ? 7.094 8.195 14.637 1.00 94.69 96 PHE A O 1
ATOM 739 N N . LEU A 1 97 ? 8.595 9.331 15.877 1.00 95.38 97 LEU A N 1
ATOM 740 C CA . LEU A 1 97 ? 9.295 9.947 14.758 1.00 95.38 97 LEU A CA 1
ATOM 741 C C . LEU A 1 97 ? 10.389 9.021 14.216 1.00 95.38 97 LEU A C 1
ATOM 743 O O . LEU A 1 97 ? 11.266 8.574 14.956 1.00 95.38 97 LEU A O 1
ATOM 747 N N . ARG A 1 98 ? 10.401 8.810 12.899 1.00 94.31 98 ARG A N 1
ATOM 748 C CA . ARG A 1 98 ? 11.559 8.284 12.164 1.00 94.31 98 ARG A CA 1
ATOM 749 C C . ARG A 1 98 ? 11.827 9.143 10.943 1.00 94.31 98 ARG A C 1
ATOM 751 O O . ARG A 1 98 ? 10.893 9.512 10.235 1.00 94.31 98 ARG A O 1
ATOM 758 N N . ASN A 1 99 ? 13.083 9.483 10.689 1.00 93.12 99 ASN A N 1
ATOM 759 C CA . ASN A 1 99 ? 13.426 10.280 9.520 1.00 93.12 99 ASN A CA 1
ATOM 760 C C . ASN A 1 99 ? 14.889 10.103 9.105 1.00 93.12 99 ASN A C 1
ATOM 762 O O . ASN A 1 99 ? 15.733 9.730 9.913 1.00 93.12 99 ASN A O 1
ATOM 766 N N . SER A 1 100 ? 15.197 10.444 7.854 1.00 90.81 100 SER A N 1
ATOM 767 C CA . SER A 1 100 ? 16.544 10.338 7.280 1.00 90.81 100 SER A CA 1
ATOM 768 C C . SER A 1 100 ? 17.592 11.268 7.907 1.00 90.81 100 SER A C 1
ATOM 770 O O . SER A 1 100 ? 18.772 11.110 7.616 1.00 90.81 100 SER A O 1
ATOM 772 N N . ALA A 1 101 ? 17.202 12.234 8.749 1.00 89.69 101 ALA A N 1
ATOM 773 C CA . ALA A 1 101 ? 18.152 13.064 9.494 1.00 89.69 101 ALA A CA 1
ATOM 774 C C . ALA A 1 101 ? 18.646 12.385 10.785 1.00 89.69 101 ALA A C 1
ATOM 776 O O . ALA A 1 101 ? 19.683 12.776 11.316 1.00 89.69 101 ALA A O 1
ATOM 777 N N . LEU A 1 102 ? 17.911 11.386 11.286 1.00 91.44 102 LEU A N 1
ATOM 778 C CA . LEU A 1 102 ? 18.264 10.587 12.464 1.00 91.44 102 LEU A CA 1
ATOM 779 C C . LEU A 1 102 ? 18.685 9.155 12.095 1.00 91.44 102 LEU A C 1
ATOM 781 O O . LEU A 1 102 ? 19.476 8.545 12.814 1.00 91.44 102 LEU A O 1
ATOM 785 N N . ASP A 1 103 ? 18.162 8.619 10.989 1.00 88.62 103 ASP A N 1
ATOM 786 C CA . ASP A 1 103 ? 18.452 7.268 10.510 1.00 88.62 103 ASP A CA 1
ATOM 787 C C . ASP A 1 103 ? 19.842 7.202 9.836 1.00 88.62 103 ASP A C 1
ATOM 789 O O . ASP A 1 103 ? 20.278 8.123 9.144 1.00 88.62 103 ASP A O 1
ATOM 793 N N . ALA A 1 104 ? 20.541 6.076 10.006 1.00 85.94 104 ALA A N 1
ATOM 794 C CA . ALA A 1 104 ? 21.783 5.798 9.286 1.00 85.94 104 ALA A CA 1
ATOM 795 C C . ALA A 1 104 ? 21.513 5.451 7.809 1.00 85.94 104 ALA A C 1
ATOM 797 O O . ALA A 1 104 ? 20.457 4.922 7.459 1.00 85.94 104 ALA A O 1
ATOM 798 N N . LYS A 1 105 ? 22.505 5.697 6.947 1.00 82.50 105 LYS A N 1
ATOM 799 C CA . LYS A 1 105 ? 22.444 5.356 5.519 1.00 82.50 105 LYS A CA 1
ATOM 800 C C . LYS A 1 105 ? 22.337 3.843 5.310 1.00 82.50 105 LYS A C 1
ATOM 802 O O . LYS A 1 105 ? 23.007 3.076 6.005 1.00 82.50 105 LYS A O 1
ATOM 807 N N . ASN A 1 106 ? 21.535 3.406 4.338 1.00 79.00 106 ASN A N 1
ATOM 808 C CA . ASN A 1 106 ? 21.460 1.991 3.992 1.00 79.00 106 ASN A CA 1
ATOM 809 C C . ASN A 1 106 ? 22.766 1.548 3.311 1.00 79.00 106 ASN A C 1
ATOM 811 O O . ASN A 1 106 ? 23.344 2.287 2.519 1.00 79.00 106 ASN A O 1
ATOM 815 N N . PHE A 1 107 ? 23.216 0.322 3.583 1.00 78.94 107 PHE A N 1
ATOM 816 C CA . PHE A 1 107 ? 24.416 -0.255 2.971 1.00 78.94 107 PHE A CA 1
ATOM 817 C C . PHE A 1 107 ? 24.351 -0.298 1.434 1.00 78.94 107 PHE A C 1
ATOM 819 O O . PHE A 1 107 ? 25.379 -0.181 0.775 1.00 78.94 107 PHE A O 1
ATOM 826 N N . PHE A 1 108 ? 23.152 -0.474 0.871 1.00 75.12 108 PHE A N 1
ATOM 827 C CA . PHE A 1 108 ? 22.943 -0.563 -0.578 1.00 75.12 108 PHE A CA 1
ATOM 828 C C . PHE A 1 108 ? 22.699 0.790 -1.256 1.00 75.12 108 PHE A C 1
ATOM 830 O O . PHE A 1 108 ? 22.626 0.841 -2.485 1.00 75.12 108 PHE A O 1
ATOM 837 N N . ASP A 1 109 ? 22.578 1.875 -0.488 1.00 73.75 109 ASP A N 1
ATOM 838 C CA . ASP A 1 109 ? 22.522 3.212 -1.068 1.00 73.75 109 ASP A CA 1
ATOM 839 C C . ASP A 1 109 ? 23.904 3.573 -1.623 1.00 73.75 109 ASP A C 1
ATOM 841 O O . ASP A 1 109 ? 24.939 3.245 -1.037 1.00 73.75 109 ASP A O 1
ATOM 845 N N . ARG A 1 110 ? 23.936 4.294 -2.746 1.00 75.75 110 ARG A N 1
ATOM 846 C CA . ARG A 1 110 ? 25.187 4.714 -3.391 1.00 75.75 110 ARG A CA 1
ATOM 847 C C . ARG A 1 110 ? 26.027 5.537 -2.415 1.00 75.75 110 ARG A C 1
ATOM 849 O O . ARG A 1 110 ? 25.510 6.554 -1.951 1.00 75.75 110 ARG A O 1
ATOM 856 N N . PRO A 1 111 ? 27.273 5.151 -2.075 1.00 79.00 111 PRO A N 1
ATOM 857 C CA . PRO A 1 111 ? 28.067 5.810 -1.035 1.00 79.00 111 PRO A CA 1
ATOM 858 C C . PRO A 1 111 ? 28.193 7.328 -1.203 1.00 79.00 111 PRO A C 1
ATOM 860 O O . PRO A 1 111 ? 28.154 8.045 -0.205 1.00 79.00 111 PRO A O 1
ATOM 863 N N . GLU A 1 112 ? 28.256 7.798 -2.447 1.00 84.69 112 GLU A N 1
ATOM 864 C CA . GLU A 1 112 ? 28.390 9.196 -2.857 1.00 84.69 112 GLU A CA 1
ATOM 865 C C . GLU A 1 112 ? 27.122 10.058 -2.699 1.00 84.69 112 GLU A C 1
ATOM 867 O O . GLU A 1 112 ? 27.237 11.271 -2.533 1.00 84.69 112 GLU A O 1
ATOM 872 N N . ASP A 1 113 ? 25.929 9.457 -2.704 1.00 80.81 113 ASP A N 1
ATOM 873 C CA . ASP A 1 113 ? 24.657 10.195 -2.685 1.00 80.81 113 ASP A CA 1
ATOM 874 C C . ASP A 1 113 ? 24.189 10.527 -1.251 1.00 80.81 113 ASP A C 1
ATOM 876 O O . ASP A 1 113 ? 24.527 9.817 -0.300 1.00 80.81 113 ASP A O 1
ATOM 880 N N . PRO A 1 114 ? 23.392 11.585 -1.022 1.00 84.50 114 PRO A N 1
ATOM 881 C CA . PRO A 1 114 ? 22.769 11.805 0.284 1.00 84.50 114 PRO A CA 1
ATOM 882 C C . PRO A 1 114 ? 21.784 10.674 0.638 1.00 84.50 114 PRO A C 1
ATOM 884 O O . PRO A 1 114 ? 21.272 9.984 -0.242 1.00 84.50 114 PRO A O 1
ATOM 887 N N . ILE A 1 115 ? 21.494 10.492 1.935 1.00 85.50 115 ILE A N 1
ATOM 888 C CA . ILE A 1 115 ? 20.476 9.528 2.394 1.00 85.50 115 ILE A CA 1
ATOM 889 C C . ILE A 1 115 ? 19.129 9.891 1.743 1.00 85.50 115 ILE A C 1
ATOM 891 O O . ILE A 1 115 ? 18.706 11.048 1.875 1.00 85.50 115 ILE A O 1
ATOM 895 N N . PRO A 1 116 ? 18.443 8.949 1.064 1.00 82.44 116 PRO A N 1
ATOM 896 C CA . PRO A 1 116 ? 17.141 9.212 0.464 1.00 82.44 116 PRO A CA 1
ATOM 897 C C . PRO A 1 116 ? 16.145 9.789 1.485 1.00 82.44 116 PRO A C 1
ATOM 899 O O . PRO A 1 116 ? 16.099 9.317 2.628 1.00 82.44 116 PRO A O 1
ATOM 902 N N . PRO A 1 117 ? 15.336 10.801 1.114 1.00 86.31 117 PRO A N 1
ATOM 903 C CA . PRO A 1 117 ? 14.364 11.391 2.023 1.00 86.31 117 PRO A CA 1
ATOM 904 C C . PRO A 1 117 ? 13.399 10.351 2.600 1.00 86.31 117 PRO A C 1
ATOM 906 O O . PRO A 1 117 ? 12.707 9.628 1.882 1.00 86.31 117 PRO A O 1
ATOM 909 N N . PHE A 1 118 ? 13.330 10.314 3.926 1.00 91.00 118 PHE A N 1
ATOM 910 C CA . PHE A 1 118 ? 12.377 9.501 4.667 1.00 91.00 118 PHE A CA 1
ATOM 911 C C . PHE A 1 118 ? 11.854 10.308 5.847 1.00 91.00 118 PHE A C 1
ATOM 913 O O . PHE A 1 118 ? 12.638 10.906 6.588 1.00 91.00 118 PHE A O 1
ATOM 920 N N . LYS A 1 119 ? 10.533 10.344 6.015 1.00 94.31 119 LYS A N 1
ATOM 921 C CA . LYS A 1 119 ? 9.853 10.961 7.153 1.00 94.31 119 LYS A CA 1
ATOM 922 C C . LYS A 1 119 ? 8.645 10.116 7.514 1.00 94.31 119 LYS A C 1
ATOM 924 O O . LYS A 1 119 ? 7.806 9.848 6.664 1.00 94.31 119 LYS A O 1
ATOM 929 N N . ARG A 1 120 ? 8.547 9.729 8.777 1.00 95.69 120 ARG A N 1
ATOM 930 C CA . ARG A 1 120 ? 7.434 8.973 9.336 1.00 95.69 120 ARG A CA 1
ATOM 931 C C . ARG A 1 120 ? 7.101 9.550 10.700 1.00 95.69 120 ARG A C 1
ATOM 933 O O . ARG A 1 120 ? 7.951 9.534 11.586 1.00 95.69 120 ARG A O 1
ATOM 940 N N . ASN A 1 121 ? 5.883 10.048 10.837 1.00 96.75 121 ASN A N 1
ATOM 941 C CA . ASN A 1 121 ? 5.323 10.538 12.089 1.00 96.75 121 ASN A CA 1
ATOM 942 C C . ASN A 1 121 ? 4.123 9.653 12.406 1.00 96.75 121 ASN A C 1
ATOM 944 O O . ASN A 1 121 ? 3.219 9.529 11.575 1.00 96.75 121 ASN A O 1
ATOM 948 N N . GLN A 1 122 ? 4.143 9.007 13.564 1.00 96.50 122 GLN A N 1
ATOM 949 C CA . GLN A 1 122 ? 3.040 8.181 14.038 1.00 96.50 122 GLN A CA 1
ATOM 950 C C . GLN A 1 122 ? 2.698 8.638 15.444 1.00 96.50 122 GLN A C 1
ATOM 952 O O . GLN A 1 122 ? 3.461 8.410 16.380 1.00 96.50 122 GLN A O 1
ATOM 957 N N . TYR A 1 123 ? 1.565 9.301 15.583 1.00 97.81 123 TYR A N 1
ATOM 958 C CA . TYR A 1 123 ? 1.204 10.003 16.801 1.00 97.81 123 TYR A CA 1
ATOM 959 C C . TYR A 1 123 ? -0.257 9.837 17.105 1.00 97.81 123 TYR A C 1
ATOM 961 O O . TYR A 1 123 ? -1.075 9.525 16.243 1.00 97.81 123 TYR A O 1
ATOM 969 N N . GLY A 1 124 ? -0.587 10.061 18.361 1.00 97.69 124 GLY A N 1
ATOM 970 C CA . GLY A 1 124 ? -1.936 9.852 18.807 1.00 97.69 124 GLY A CA 1
ATOM 971 C C . GLY A 1 124 ? -2.092 10.105 20.280 1.00 97.69 124 GLY A C 1
ATOM 972 O O . GLY A 1 124 ? -1.172 10.518 20.994 1.00 97.69 124 GLY A O 1
ATOM 973 N N . PHE A 1 125 ? -3.304 9.843 20.731 1.00 97.38 125 PHE A N 1
ATOM 974 C CA . PHE A 1 125 ? -3.623 9.865 22.136 1.00 97.38 125 PHE A CA 1
ATOM 975 C C . PHE A 1 125 ? -4.727 8.869 22.448 1.00 97.38 125 PHE A C 1
ATOM 977 O O . PHE A 1 125 ? -5.543 8.499 21.605 1.00 97.38 125 PHE A O 1
ATOM 984 N N . THR A 1 126 ? -4.760 8.467 23.708 1.00 96.69 126 THR A N 1
ATOM 985 C CA . THR A 1 126 ? -5.829 7.665 24.283 1.00 96.69 126 THR A CA 1
ATOM 986 C C . THR A 1 126 ? -6.341 8.376 25.520 1.00 96.69 126 THR A C 1
ATOM 988 O O . THR A 1 126 ? -5.552 8.884 26.313 1.00 96.69 126 THR A O 1
ATOM 991 N N . LEU A 1 127 ? -7.655 8.405 25.702 1.00 96.75 127 LEU A N 1
ATOM 992 C CA . LEU A 1 127 ? -8.332 8.937 26.875 1.00 96.75 127 LEU A CA 1
ATOM 993 C C . LEU A 1 127 ? -9.364 7.921 27.353 1.00 96.75 127 LEU A C 1
ATOM 995 O O . LEU A 1 127 ? -10.129 7.382 26.562 1.00 96.75 127 LEU A O 1
ATOM 999 N N . SER A 1 128 ? -9.409 7.662 28.651 1.00 96.12 128 SER A N 1
ATOM 1000 C CA . SER A 1 128 ? -10.372 6.738 29.245 1.00 96.12 128 SER A CA 1
ATOM 1001 C C . SER A 1 128 ? -10.792 7.203 30.629 1.00 96.12 128 SER A C 1
ATOM 1003 O O . SER A 1 128 ? -10.029 7.872 31.326 1.00 96.12 128 SER A O 1
ATOM 1005 N N . GLY A 1 129 ? -12.006 6.863 31.046 1.00 96.06 129 GLY A N 1
ATOM 1006 C CA . GLY A 1 129 ? -12.523 7.300 32.338 1.00 96.06 129 GLY A CA 1
ATOM 1007 C C . GLY A 1 129 ? -14.007 6.996 32.531 1.00 96.06 129 GLY A C 1
ATOM 1008 O O . GLY A 1 129 ? -14.628 6.376 31.664 1.00 96.06 129 GLY A O 1
ATOM 1009 N N . PRO A 1 130 ? -14.599 7.435 33.655 1.00 96.62 130 PRO A N 1
ATOM 1010 C CA . PRO A 1 130 ? -16.038 7.365 33.846 1.00 96.62 130 PRO A CA 1
ATOM 1011 C C . PRO A 1 130 ? -16.723 8.452 33.009 1.00 96.62 130 PRO A C 1
ATOM 1013 O O . PRO A 1 130 ? -16.211 9.566 32.882 1.00 96.62 130 PRO A O 1
ATOM 1016 N N . VAL A 1 131 ? -17.907 8.164 32.470 1.00 93.94 131 VAL A N 1
ATOM 1017 C CA . VAL A 1 131 ? -18.723 9.187 31.801 1.00 93.94 131 VAL A CA 1
ATOM 1018 C C . VAL A 1 131 ? -19.318 10.104 32.866 1.00 93.94 131 VAL A C 1
ATOM 1020 O O . VAL A 1 131 ? -20.179 9.701 33.645 1.00 93.94 131 VAL A O 1
ATOM 1023 N N . MET A 1 132 ? -18.848 11.348 32.902 1.00 92.31 132 MET A N 1
ATOM 1024 C CA . MET A 1 132 ? -19.279 12.355 33.868 1.00 92.31 132 MET A CA 1
ATOM 1025 C C . MET A 1 132 ? -19.896 13.533 33.119 1.00 92.31 132 MET A C 1
ATOM 1027 O O . MET A 1 132 ? -19.188 14.297 32.468 1.00 92.31 132 MET A O 1
ATOM 1031 N N . LEU A 1 133 ? -21.213 13.697 33.227 1.00 87.81 133 LEU A N 1
ATOM 1032 C CA . LEU A 1 133 ? -21.916 14.884 32.742 1.00 87.81 133 LEU A CA 1
ATOM 1033 C C . LEU A 1 133 ? -22.418 15.665 33.959 1.00 87.81 133 LEU A C 1
ATOM 1035 O O . LEU A 1 133 ? -23.276 15.148 34.685 1.00 87.81 133 LEU A O 1
ATOM 1039 N N . PRO A 1 134 ? -21.905 16.885 34.220 1.00 85.38 134 PRO A N 1
ATOM 1040 C CA . PRO A 1 134 ? -22.277 17.654 35.401 1.00 85.38 134 PRO A CA 1
ATOM 1041 C C . PRO A 1 134 ? -23.796 17.756 35.557 1.00 85.38 134 PRO A C 1
ATOM 1043 O O . PRO A 1 134 ? -24.486 18.188 34.640 1.00 85.38 134 PRO A O 1
ATOM 1046 N N . LYS A 1 135 ? -24.308 17.367 36.732 1.00 86.06 135 LYS A N 1
ATOM 1047 C CA . LYS A 1 135 ? -25.740 17.371 37.098 1.00 86.06 135 LYS A CA 1
ATOM 1048 C C . LYS A 1 135 ? -26.649 16.416 36.304 1.00 86.06 135 LYS A C 1
ATOM 1050 O O . LYS A 1 135 ? -27.838 16.377 36.598 1.00 86.06 135 LYS A O 1
ATOM 1055 N N . VAL A 1 136 ? -26.122 15.643 35.350 1.00 89.25 136 VAL A N 1
ATOM 1056 C CA . VAL A 1 136 ? -26.922 14.743 34.497 1.00 89.25 136 VAL A CA 1
ATOM 1057 C C . VAL A 1 136 ? -26.515 13.281 34.680 1.00 89.25 136 VAL A C 1
ATOM 1059 O O . VAL A 1 136 ? -27.377 12.432 34.883 1.00 89.25 136 VAL A O 1
ATOM 1062 N N . VAL A 1 137 ? -25.213 12.970 34.653 1.00 87.00 137 VAL A N 1
ATOM 1063 C CA . VAL A 1 137 ? -24.704 11.589 34.721 1.00 87.00 137 VAL A CA 1
ATOM 1064 C C . VAL A 1 137 ? -23.478 11.506 35.628 1.00 87.00 137 VAL A C 1
ATOM 1066 O O . VAL A 1 137 ? -22.472 12.168 35.382 1.00 87.00 137 VAL A O 1
ATOM 1069 N N . ASP A 1 138 ? -23.547 10.643 36.645 1.00 90.25 138 ASP A N 1
ATOM 1070 C CA . ASP A 1 138 ? -22.382 10.166 37.403 1.00 90.25 138 ASP A CA 1
ATOM 1071 C C . ASP A 1 138 ? -22.105 8.713 37.006 1.00 90.25 138 ASP A C 1
ATOM 1073 O O . ASP A 1 138 ? -22.781 7.795 37.478 1.00 90.25 138 ASP A O 1
ATOM 1077 N N . GLY A 1 139 ? -21.174 8.505 36.079 1.00 90.00 139 GLY A N 1
ATOM 1078 C CA . GLY A 1 139 ? -20.841 7.194 35.528 1.00 90.00 139 GLY A CA 1
ATOM 1079 C C . GLY A 1 139 ? -19.930 6.342 36.409 1.00 90.00 139 GLY A C 1
ATOM 1080 O O . GLY A 1 139 ? -19.648 5.202 36.048 1.00 90.00 139 GLY A O 1
ATOM 1081 N N . ARG A 1 140 ? -19.465 6.831 37.564 1.00 91.75 140 ARG A N 1
ATOM 1082 C CA . ARG A 1 140 ? -18.547 6.056 38.414 1.00 91.75 140 ARG A CA 1
ATOM 1083 C C . ARG A 1 140 ? -19.137 4.690 38.773 1.00 91.75 140 ARG A C 1
ATOM 1085 O O . ARG A 1 140 ? -20.307 4.577 39.133 1.00 91.75 140 ARG A O 1
ATOM 1092 N N . ASN A 1 141 ? -18.310 3.653 38.666 1.00 91.44 141 ASN A N 1
ATOM 1093 C CA . ASN A 1 141 ? -18.628 2.235 38.875 1.00 91.44 141 ASN A CA 1
ATOM 1094 C C . ASN A 1 141 ? -19.636 1.612 37.897 1.00 91.44 141 ASN A C 1
ATOM 1096 O O . ASN A 1 141 ? -19.964 0.438 38.060 1.00 91.44 141 ASN A O 1
ATOM 1100 N N . ARG A 1 142 ? -20.141 2.355 36.904 1.00 93.94 142 ARG A N 1
ATOM 1101 C CA . ARG A 1 142 ? -21.219 1.854 36.041 1.00 93.94 142 ARG A CA 1
ATOM 1102 C C . ARG A 1 142 ? -21.142 2.242 34.578 1.00 93.94 142 ARG A C 1
ATOM 1104 O O . ARG A 1 142 ? -21.709 1.518 33.787 1.00 93.94 142 ARG A O 1
ATOM 1111 N N . LEU A 1 143 ? -20.522 3.350 34.198 1.00 95.81 143 LEU A N 1
ATOM 1112 C CA . LEU A 1 143 ? -20.506 3.832 32.821 1.00 95.81 143 LEU A CA 1
ATOM 1113 C C . LEU A 1 143 ? -19.143 4.442 32.512 1.00 95.81 143 LEU A C 1
ATOM 1115 O O . LEU A 1 143 ? -18.770 5.473 33.078 1.00 95.81 143 LEU A O 1
ATOM 1119 N N . PHE A 1 144 ? -18.424 3.811 31.596 1.00 96.62 144 PHE A N 1
ATOM 1120 C CA . PHE A 1 144 ? -17.050 4.134 31.254 1.00 96.62 144 PHE A CA 1
ATOM 1121 C C . PHE A 1 144 ? -16.892 4.360 29.759 1.00 96.62 144 PHE A C 1
ATOM 1123 O O . PHE A 1 144 ? -17.649 3.814 28.959 1.00 96.62 144 PHE A O 1
ATOM 1130 N N . PHE A 1 145 ? -15.888 5.147 29.390 1.00 96.31 145 PHE A N 1
ATOM 1131 C CA . PHE A 1 145 ? -15.500 5.353 28.003 1.00 96.31 145 PHE A CA 1
ATOM 1132 C C . PHE A 1 145 ? -14.004 5.105 27.805 1.00 96.31 145 PHE A C 1
ATOM 1134 O O . PHE A 1 145 ? -13.197 5.283 28.724 1.00 96.31 145 PHE A O 1
ATOM 1141 N N . MET A 1 146 ? -13.649 4.752 26.575 1.00 96.94 146 MET A N 1
ATOM 1142 C CA . MET A 1 146 ? -12.304 4.847 26.025 1.00 96.94 146 MET A CA 1
ATOM 1143 C C . MET A 1 146 ? -12.402 5.493 24.643 1.00 96.94 146 MET A C 1
ATOM 1145 O O . MET A 1 146 ? -13.314 5.201 23.875 1.00 96.94 146 MET A O 1
ATOM 1149 N N . PHE A 1 147 ? -11.487 6.403 24.351 1.00 97.06 147 PHE A N 1
ATOM 1150 C CA . PHE A 1 147 ? -11.320 7.043 23.059 1.00 97.06 147 PHE A CA 1
ATOM 1151 C C . PHE A 1 147 ? -9.843 6.987 22.687 1.00 97.06 147 PHE A C 1
ATOM 1153 O O . PHE A 1 147 ? -8.991 7.351 23.495 1.00 97.06 147 PHE A O 1
ATOM 1160 N N . ASN A 1 148 ? -9.547 6.563 21.470 1.00 97.81 148 ASN A N 1
ATOM 1161 C CA . ASN A 1 148 ? -8.222 6.547 20.886 1.00 97.81 148 ASN A CA 1
ATOM 1162 C C . ASN A 1 148 ? -8.285 7.174 19.496 1.00 97.81 148 ASN A C 1
ATOM 1164 O O . ASN A 1 148 ? -9.209 6.902 18.727 1.00 97.81 148 ASN A O 1
ATOM 1168 N N . TRP A 1 149 ? -7.274 7.976 19.192 1.00 97.88 149 TRP A N 1
ATOM 1169 C CA . TRP A 1 149 ? -6.977 8.413 17.843 1.00 97.88 149 TRP A CA 1
ATOM 1170 C C . TRP A 1 149 ? -5.488 8.231 17.576 1.00 97.88 149 TRP A C 1
ATOM 1172 O O . TRP A 1 149 ? -4.664 8.584 18.423 1.00 97.88 149 TRP A O 1
ATOM 1182 N N . GLU A 1 150 ? -5.158 7.702 16.404 1.00 98.06 150 GLU A N 1
ATOM 1183 C CA . GLU A 1 150 ? -3.790 7.590 15.910 1.00 98.06 150 GLU A CA 1
ATOM 1184 C C . GLU A 1 150 ? -3.742 8.002 14.437 1.00 98.06 150 GLU A C 1
ATOM 1186 O O . GLU A 1 150 ? -4.560 7.557 13.632 1.00 98.06 150 GLU A O 1
ATOM 1191 N N . GLY A 1 151 ? -2.768 8.840 14.098 1.00 97.44 151 GLY A N 1
ATOM 1192 C CA . GLY A 1 151 ? -2.439 9.227 12.736 1.00 97.44 151 GLY A CA 1
ATOM 1193 C C . GLY A 1 151 ? -1.058 8.709 12.339 1.00 97.44 151 GLY A C 1
ATOM 1194 O O . GLY A 1 151 ? -0.105 8.784 13.115 1.00 97.44 151 GLY A O 1
ATOM 1195 N N . LEU A 1 152 ? -0.939 8.224 11.105 1.00 96.56 152 LEU A N 1
ATOM 1196 C CA . LEU A 1 152 ? 0.324 7.938 10.432 1.00 96.56 152 LEU A CA 1
ATOM 1197 C C . LEU A 1 152 ? 0.489 8.891 9.251 1.00 96.56 152 LEU A C 1
ATOM 1199 O O . LEU A 1 152 ? -0.392 8.994 8.398 1.00 96.56 152 LEU A O 1
ATOM 1203 N N . ARG A 1 153 ? 1.635 9.564 9.187 1.00 97.12 153 ARG A N 1
ATOM 1204 C CA . ARG A 1 153 ? 2.081 10.346 8.030 1.00 97.12 153 ARG A CA 1
ATOM 1205 C C . ARG A 1 153 ? 3.463 9.854 7.638 1.00 97.12 153 ARG A C 1
ATOM 1207 O O . ARG A 1 153 ? 4.431 10.091 8.365 1.00 97.12 153 ARG A O 1
ATOM 1214 N N . GLU A 1 154 ? 3.551 9.140 6.526 1.00 95.44 154 GLU A N 1
ATOM 1215 C CA . GLU A 1 154 ? 4.790 8.571 6.007 1.00 95.44 154 GLU A CA 1
ATOM 1216 C C . GLU A 1 154 ? 5.032 9.038 4.572 1.00 95.44 154 GLU A C 1
ATOM 1218 O O . GLU A 1 154 ? 4.173 8.874 3.717 1.00 95.44 154 GLU A O 1
ATOM 1223 N N . THR A 1 155 ? 6.233 9.552 4.323 1.00 94.69 155 THR A N 1
ATOM 1224 C CA . THR A 1 155 ? 6.781 9.821 2.992 1.00 94.69 155 THR A CA 1
ATOM 1225 C C . THR A 1 155 ? 8.146 9.156 2.925 1.00 94.69 155 THR A C 1
ATOM 1227 O O . THR A 1 155 ? 9.039 9.451 3.730 1.00 94.69 155 THR A O 1
ATOM 1230 N N . LYS A 1 156 ? 8.326 8.240 1.978 1.00 90.69 156 LYS A N 1
ATOM 1231 C CA . LYS A 1 156 ? 9.547 7.446 1.836 1.00 90.69 156 LYS A CA 1
ATOM 1232 C C . LYS A 1 156 ? 9.961 7.363 0.375 1.00 90.69 156 LYS A C 1
ATOM 1234 O O . LYS A 1 156 ? 9.288 6.704 -0.409 1.00 90.69 156 LYS A O 1
ATOM 1239 N N . SER A 1 157 ? 11.106 7.943 0.023 1.00 88.62 157 SER A N 1
ATOM 1240 C CA . SER A 1 157 ? 11.710 7.718 -1.294 1.00 88.62 157 SER A CA 1
ATOM 1241 C C . SER A 1 157 ? 12.039 6.239 -1.497 1.00 88.62 157 SER A C 1
ATOM 1243 O O . SER A 1 157 ? 12.700 5.616 -0.660 1.00 88.62 157 SER A O 1
ATOM 1245 N N . LEU A 1 158 ? 11.572 5.677 -2.612 1.00 83.94 158 LEU A N 1
ATOM 1246 C CA . LEU A 1 158 ? 11.901 4.320 -3.033 1.00 83.94 158 LEU A CA 1
ATOM 1247 C C . LEU A 1 158 ? 12.866 4.401 -4.215 1.00 83.94 158 LEU A C 1
ATOM 1249 O O . LEU A 1 158 ? 12.461 4.677 -5.339 1.00 83.94 158 LEU A O 1
ATOM 1253 N N . THR A 1 159 ? 14.154 4.173 -3.956 1.00 86.00 159 THR A N 1
ATOM 1254 C CA . THR A 1 159 ? 15.165 4.186 -5.015 1.00 86.00 159 THR A CA 1
ATOM 1255 C C . THR A 1 159 ? 15.002 2.970 -5.919 1.00 86.00 159 THR A C 1
ATOM 1257 O O . THR A 1 159 ? 15.202 1.830 -5.497 1.00 86.00 159 THR A O 1
ATOM 1260 N N . ALA A 1 160 ? 14.674 3.226 -7.180 1.00 88.31 160 ALA A N 1
ATOM 1261 C CA . ALA A 1 160 ? 14.643 2.242 -8.247 1.00 88.31 160 ALA A CA 1
ATOM 1262 C C . ALA A 1 160 ? 15.654 2.619 -9.333 1.00 88.31 160 ALA A C 1
ATOM 1264 O O . ALA A 1 160 ? 15.828 3.790 -9.671 1.00 88.31 160 ALA A O 1
ATOM 1265 N N . THR A 1 161 ? 16.309 1.615 -9.909 1.00 90.94 161 THR A N 1
ATOM 1266 C CA . THR A 1 161 ? 17.322 1.801 -10.954 1.00 90.94 161 THR A CA 1
ATOM 1267 C C . THR A 1 161 ? 16.887 1.129 -12.259 1.00 90.94 161 THR A C 1
ATOM 1269 O O . THR A 1 161 ? 17.436 0.097 -12.655 1.00 90.94 161 THR A O 1
ATOM 1272 N N . PRO A 1 162 ? 15.835 1.644 -12.926 1.00 92.62 162 PRO A N 1
ATOM 1273 C CA . PRO A 1 162 ? 15.313 1.001 -14.119 1.00 92.62 162 PRO A CA 1
ATOM 1274 C C . PRO A 1 162 ? 16.312 1.056 -15.285 1.00 92.62 162 PRO A C 1
ATOM 1276 O O . PRO A 1 162 ? 17.163 1.943 -15.387 1.00 92.62 162 PRO A O 1
ATOM 1279 N N . SER A 1 163 ? 16.183 0.086 -16.185 1.00 93.81 163 SER A N 1
ATOM 1280 C CA . SER A 1 163 ? 16.899 0.038 -17.461 1.00 93.81 163 SER A CA 1
ATOM 1281 C C . SER A 1 163 ? 16.008 0.636 -18.543 1.00 93.81 163 SER A C 1
ATOM 1283 O O . SER A 1 163 ? 14.992 0.044 -18.907 1.00 93.81 163 SER A O 1
ATOM 1285 N N . LEU A 1 164 ? 16.352 1.822 -19.029 1.00 94.50 164 LEU A N 1
ATOM 1286 C CA . LEU A 1 164 ? 15.570 2.571 -20.009 1.00 94.50 164 LEU A CA 1
ATOM 1287 C C . LEU A 1 164 ? 16.136 2.410 -21.426 1.00 94.50 164 LEU A C 1
ATOM 1289 O O . LEU A 1 164 ? 17.339 2.178 -21.580 1.00 94.50 164 LEU A O 1
ATOM 1293 N N . PRO A 1 165 ? 15.312 2.589 -22.478 1.00 93.62 165 PRO A N 1
ATOM 1294 C CA . PRO A 1 165 ? 15.810 2.617 -23.847 1.00 93.62 165 PRO A CA 1
ATOM 1295 C C . PRO A 1 165 ? 16.848 3.727 -24.047 1.00 93.62 165 PRO A C 1
ATOM 1297 O O . PRO A 1 165 ? 16.576 4.897 -23.742 1.00 93.62 165 PRO A O 1
ATOM 1300 N N . LEU A 1 166 ? 17.996 3.366 -24.628 1.00 94.12 166 LEU A N 1
ATOM 1301 C CA . LEU A 1 166 ? 19.024 4.320 -25.050 1.00 94.12 166 LEU A CA 1
ATOM 1302 C C . LEU A 1 166 ? 18.487 5.277 -26.115 1.00 94.12 166 LEU A C 1
ATOM 1304 O O . LEU A 1 166 ? 17.590 4.931 -26.886 1.00 94.12 166 LEU A O 1
ATOM 1308 N N . SER A 1 167 ? 19.079 6.467 -26.209 1.00 92.94 167 SER A N 1
ATOM 1309 C CA . SER A 1 167 ? 18.637 7.485 -27.170 1.00 92.94 167 SER A CA 1
ATOM 1310 C C . SER A 1 167 ? 18.708 6.988 -28.621 1.00 92.94 167 SER A C 1
ATOM 1312 O O . SER A 1 167 ? 17.791 7.245 -29.395 1.00 92.94 167 SER A O 1
ATOM 1314 N N . ALA A 1 168 ? 19.738 6.206 -28.968 1.00 93.38 168 ALA A N 1
ATOM 1315 C CA . ALA A 1 168 ? 19.870 5.579 -30.287 1.00 93.38 168 ALA A CA 1
ATOM 1316 C C . ALA A 1 168 ? 18.741 4.567 -30.569 1.00 93.38 168 ALA A C 1
ATOM 1318 O O . ALA A 1 168 ? 18.127 4.588 -31.635 1.00 93.38 168 ALA A O 1
ATOM 1319 N N . TRP A 1 169 ? 18.378 3.753 -29.572 1.00 93.06 169 TRP A N 1
ATOM 1320 C CA . TRP A 1 169 ? 17.334 2.731 -29.711 1.00 93.06 169 TRP A CA 1
ATOM 1321 C C . TRP A 1 169 ? 15.959 3.349 -29.971 1.00 93.06 169 TRP A C 1
ATOM 1323 O O . TRP A 1 169 ? 15.170 2.800 -30.737 1.00 93.06 169 TRP A O 1
ATOM 1333 N N . ARG A 1 170 ? 15.678 4.527 -29.395 1.00 91.94 170 ARG A N 1
ATOM 1334 C CA . ARG A 1 170 ? 14.436 5.282 -29.652 1.00 91.94 170 ARG A CA 1
ATOM 1335 C C . ARG A 1 170 ? 14.285 5.702 -31.118 1.00 91.94 170 ARG A C 1
ATOM 1337 O O . ARG A 1 170 ? 13.163 5.803 -31.612 1.00 91.94 170 ARG A O 1
ATOM 1344 N N . ALA A 1 171 ? 15.406 5.919 -31.804 1.00 91.69 171 ALA A N 1
ATOM 1345 C CA . ALA A 1 171 ? 15.464 6.242 -33.228 1.00 91.69 171 ALA A C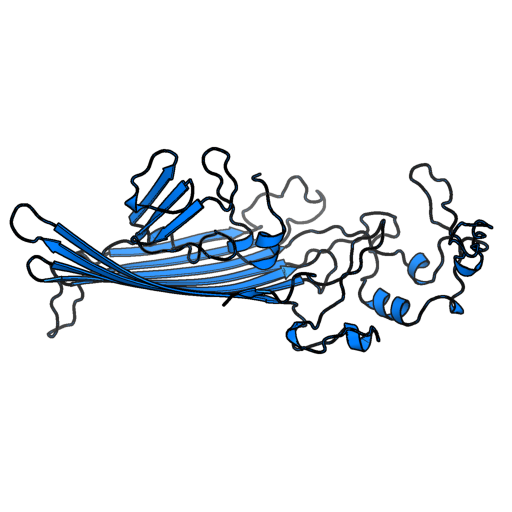A 1
ATOM 1346 C C . ALA A 1 171 ? 15.570 4.997 -34.132 1.00 91.69 171 ALA A C 1
ATOM 1348 O O . ALA A 1 171 ? 15.646 5.137 -35.350 1.00 91.69 171 ALA A O 1
ATOM 1349 N N . GLY A 1 172 ? 15.563 3.788 -33.557 1.00 93.38 172 GLY A N 1
ATOM 1350 C CA . GLY A 1 172 ? 15.717 2.532 -34.293 1.00 93.38 172 GLY A CA 1
ATOM 1351 C C . GLY A 1 172 ? 17.167 2.143 -34.594 1.00 93.38 172 GLY A C 1
ATOM 1352 O O . GLY A 1 172 ? 17.381 1.192 -35.341 1.00 93.38 172 GLY A O 1
ATOM 1353 N N . ASP A 1 173 ? 18.157 2.841 -34.035 1.00 95.25 173 ASP A N 1
ATOM 1354 C CA . ASP A 1 173 ? 19.575 2.535 -34.224 1.00 95.25 173 ASP A CA 1
ATOM 1355 C C . ASP A 1 173 ? 20.080 1.588 -33.129 1.00 95.25 173 ASP A C 1
ATOM 1357 O O . ASP A 1 173 ? 20.244 1.974 -31.970 1.00 95.25 173 ASP A O 1
ATOM 1361 N N . PHE A 1 174 ? 20.344 0.339 -33.514 1.00 95.00 174 PHE A N 1
ATOM 1362 C CA . PHE A 1 174 ? 20.903 -0.711 -32.663 1.00 95.00 174 PHE A CA 1
ATOM 1363 C C . PHE A 1 174 ? 22.320 -1.117 -33.101 1.00 95.00 174 PHE A C 1
ATOM 1365 O O . PHE A 1 174 ? 22.799 -2.194 -32.739 1.00 95.00 174 PHE A O 1
ATOM 1372 N N . SER A 1 175 ? 23.027 -0.268 -33.856 1.00 95.06 175 SER A N 1
ATOM 1373 C CA . SER A 1 175 ? 24.411 -0.512 -34.302 1.00 95.06 175 SER A CA 1
ATOM 1374 C C . SER A 1 175 ? 25.400 -0.716 -33.146 1.00 95.06 175 SER A C 1
ATOM 1376 O O . SER A 1 175 ? 26.416 -1.393 -33.299 1.00 95.06 175 SER A O 1
ATOM 1378 N N . GLY A 1 176 ? 25.083 -0.173 -31.966 1.00 91.50 176 GLY A N 1
ATOM 1379 C CA . GLY A 1 176 ? 25.852 -0.344 -30.732 1.00 91.50 176 GLY A CA 1
ATOM 1380 C C . GLY A 1 176 ? 25.411 -1.506 -29.833 1.00 91.50 176 GLY A C 1
ATOM 1381 O O . GLY A 1 176 ? 25.993 -1.671 -28.763 1.00 91.50 176 GLY A O 1
ATOM 1382 N N . LEU A 1 177 ? 24.390 -2.287 -30.206 1.00 91.25 177 LEU A N 1
ATOM 1383 C CA . LEU A 1 177 ? 23.854 -3.356 -29.358 1.00 91.25 177 LEU A CA 1
ATOM 1384 C C . LEU A 1 177 ? 24.834 -4.536 -29.274 1.00 91.25 177 LEU A C 1
ATOM 1386 O O . LEU A 1 177 ? 25.113 -5.190 -30.278 1.00 91.25 177 LEU A O 1
ATOM 1390 N N . ARG A 1 178 ? 25.341 -4.825 -28.071 1.00 90.69 178 ARG A N 1
ATOM 1391 C CA . ARG A 1 178 ? 26.349 -5.868 -27.828 1.00 90.69 178 ARG A CA 1
ATOM 1392 C C . ARG A 1 178 ? 25.934 -6.826 -26.714 1.00 90.69 178 ARG A C 1
ATOM 1394 O O . ARG A 1 178 ? 25.163 -6.448 -25.835 1.00 90.69 178 ARG A O 1
ATOM 1401 N N . ASP A 1 179 ? 26.446 -8.054 -26.759 1.00 87.81 179 ASP A N 1
ATOM 1402 C CA . ASP A 1 179 ? 26.307 -9.043 -25.687 1.00 87.81 179 ASP A CA 1
ATOM 1403 C C . ASP A 1 179 ? 27.306 -8.790 -24.540 1.00 87.81 179 ASP A C 1
ATOM 1405 O O . ASP A 1 179 ? 28.148 -7.892 -24.602 1.00 87.81 179 ASP A O 1
ATOM 1409 N N . GLY A 1 180 ? 27.227 -9.600 -23.477 1.00 83.44 180 GLY A N 1
ATOM 1410 C CA . GLY A 1 180 ? 28.135 -9.500 -22.326 1.00 83.44 180 GLY A CA 1
ATOM 1411 C C . GLY A 1 180 ? 29.608 -9.801 -22.643 1.00 83.44 180 GLY A C 1
ATOM 1412 O O . GLY A 1 180 ? 30.474 -9.514 -21.822 1.00 83.44 180 GLY A O 1
ATOM 1413 N N . SER A 1 181 ? 29.905 -10.355 -23.821 1.00 89.88 181 SER A N 1
ATOM 1414 C CA . SER A 1 181 ? 31.258 -10.604 -24.330 1.00 89.88 181 SER A CA 1
ATOM 1415 C C . SER A 1 181 ? 31.722 -9.532 -25.328 1.00 89.88 181 SER A C 1
ATOM 1417 O O . SER A 1 181 ? 32.841 -9.609 -25.831 1.00 89.88 181 SER A O 1
ATOM 1419 N N . GLY A 1 182 ? 30.897 -8.514 -25.599 1.00 87.94 182 GLY A N 1
ATOM 1420 C CA . GLY A 1 182 ? 31.196 -7.409 -26.510 1.00 87.94 182 GLY A CA 1
ATOM 1421 C C . GLY A 1 182 ? 30.882 -7.681 -27.987 1.00 87.94 182 GLY A C 1
ATOM 1422 O O . GLY A 1 182 ? 31.121 -6.800 -28.825 1.00 87.94 182 GLY A O 1
ATOM 1423 N N . ASN A 1 183 ? 30.325 -8.846 -28.329 1.00 92.38 183 ASN A N 1
ATOM 1424 C CA . ASN A 1 183 ? 29.941 -9.171 -29.703 1.00 92.38 183 ASN A CA 1
ATOM 1425 C C . ASN A 1 183 ? 28.674 -8.414 -30.093 1.00 92.38 183 ASN A C 1
ATOM 1427 O O . ASN A 1 183 ? 27.777 -8.234 -29.274 1.00 92.38 183 ASN A O 1
ATOM 1431 N N . LEU A 1 184 ? 28.584 -7.986 -31.353 1.00 92.62 184 LEU A N 1
ATOM 1432 C CA . LEU A 1 184 ? 27.384 -7.334 -31.875 1.00 92.62 184 LEU A CA 1
ATOM 1433 C C . LEU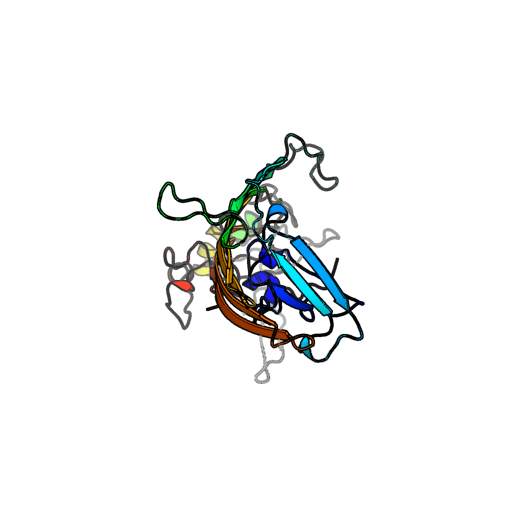 A 1 184 ? 26.202 -8.314 -31.854 1.00 92.62 184 LEU A C 1
ATOM 1435 O O . LEU A 1 184 ? 26.318 -9.424 -32.372 1.00 92.62 184 LEU A O 1
ATOM 1439 N N . ILE A 1 185 ? 25.062 -7.886 -31.315 1.00 92.19 185 ILE A N 1
ATOM 1440 C CA . ILE A 1 185 ? 23.807 -8.638 -31.401 1.00 92.19 185 ILE A CA 1
ATOM 1441 C C . ILE A 1 185 ? 23.078 -8.174 -32.670 1.00 92.19 185 ILE A C 1
ATOM 1443 O O . ILE A 1 185 ? 22.616 -7.030 -32.713 1.00 92.19 185 ILE A O 1
ATOM 1447 N N . PRO A 1 186 ? 22.977 -9.004 -33.723 1.00 92.62 186 PRO A N 1
ATOM 1448 C CA . PRO A 1 186 ? 22.257 -8.630 -34.934 1.00 92.62 186 PRO A CA 1
ATOM 1449 C C . PRO A 1 186 ? 20.752 -8.529 -34.664 1.00 92.62 186 PRO A C 1
ATOM 1451 O O . PRO A 1 186 ? 20.171 -9.385 -33.994 1.00 92.62 186 PRO A O 1
ATOM 1454 N N . ILE A 1 187 ? 20.114 -7.501 -35.225 1.00 92.94 187 ILE A N 1
ATOM 1455 C CA . ILE A 1 187 ? 18.651 -7.385 -35.241 1.00 92.94 187 ILE A CA 1
ATOM 1456 C C . ILE A 1 187 ? 18.114 -7.786 -36.616 1.00 92.94 187 ILE A C 1
ATOM 1458 O O . ILE A 1 187 ? 18.704 -7.460 -37.645 1.00 92.94 187 ILE A O 1
ATOM 1462 N N . TYR A 1 188 ? 16.992 -8.501 -36.643 1.00 93.31 188 TYR A N 1
ATOM 1463 C CA . TYR A 1 188 ? 16.462 -9.125 -37.856 1.00 93.31 188 TYR A CA 1
ATOM 1464 C C . TYR A 1 188 ? 15.136 -8.505 -38.291 1.00 93.31 188 TYR A C 1
ATOM 1466 O O . TYR A 1 188 ? 14.305 -8.175 -37.446 1.00 93.31 188 TYR A O 1
ATOM 1474 N N . ASP A 1 189 ? 14.922 -8.383 -39.605 1.00 91.94 189 ASP A N 1
ATOM 1475 C CA . ASP A 1 189 ? 13.660 -7.904 -40.168 1.00 91.94 189 ASP A CA 1
ATOM 1476 C C . ASP A 1 189 ? 12.611 -9.030 -40.162 1.00 91.94 189 ASP A C 1
ATOM 1478 O O . ASP A 1 189 ? 12.727 -9.977 -40.951 1.00 91.94 189 ASP A O 1
ATOM 1482 N N . PRO A 1 190 ? 11.554 -8.942 -39.329 1.00 87.69 190 PRO A N 1
ATOM 1483 C CA . PRO A 1 190 ? 10.533 -9.982 -39.263 1.00 87.69 190 PRO A CA 1
ATOM 1484 C C . PRO A 1 190 ? 9.755 -10.150 -40.576 1.00 87.69 190 PRO A C 1
ATOM 1486 O O . PRO A 1 190 ? 9.254 -11.243 -40.827 1.00 87.69 190 PRO A O 1
ATOM 1489 N N . ALA A 1 191 ? 9.682 -9.123 -41.434 1.00 88.56 191 ALA A N 1
ATOM 1490 C CA . ALA A 1 191 ? 8.953 -9.181 -42.706 1.00 88.56 191 ALA A CA 1
ATOM 1491 C C . ALA A 1 191 ? 9.626 -10.085 -43.754 1.00 88.56 191 ALA A C 1
ATOM 1493 O O . ALA A 1 191 ? 9.007 -10.443 -44.750 1.00 88.56 191 ALA A O 1
ATOM 1494 N N . THR A 1 192 ? 10.888 -10.456 -43.533 1.00 91.38 192 THR A N 1
ATOM 1495 C CA . THR A 1 192 ? 11.667 -11.312 -44.445 1.00 91.38 192 THR A CA 1
ATOM 1496 C C . THR A 1 192 ? 11.615 -12.792 -44.069 1.00 91.38 192 THR A C 1
ATOM 1498 O O . THR A 1 192 ? 12.149 -13.636 -44.786 1.00 91.38 192 THR A O 1
ATOM 1501 N N . ARG A 1 193 ? 10.971 -13.126 -42.943 1.00 91.44 193 ARG A N 1
ATOM 1502 C CA . ARG A 1 193 ? 10.780 -14.508 -42.507 1.00 91.44 193 ARG A CA 1
ATOM 1503 C C . ARG A 1 193 ? 9.662 -15.152 -43.321 1.00 91.44 193 ARG A C 1
ATOM 1505 O O . ARG A 1 193 ? 8.552 -14.631 -43.364 1.00 91.44 193 ARG A O 1
ATOM 1512 N N . VAL A 1 194 ? 9.942 -16.308 -43.918 1.00 91.38 194 VAL A N 1
ATOM 1513 C CA . VAL A 1 194 ? 8.964 -17.059 -44.720 1.00 91.38 194 VAL A CA 1
ATOM 1514 C C . VAL A 1 194 ? 8.507 -18.288 -43.943 1.00 91.38 194 VAL A C 1
ATOM 1516 O O . VAL A 1 194 ? 9.337 -19.012 -43.387 1.00 91.38 194 VAL A O 1
ATOM 1519 N N . PHE A 1 195 ? 7.196 -18.523 -43.922 1.00 91.19 195 PHE A N 1
ATOM 1520 C CA . PHE A 1 195 ? 6.564 -19.678 -43.286 1.00 91.19 195 PHE A CA 1
ATOM 1521 C C . PHE A 1 195 ? 5.875 -20.564 -44.332 1.00 91.19 195 PHE A C 1
ATOM 1523 O O . PHE A 1 195 ? 5.417 -20.061 -45.359 1.00 91.19 195 PHE A O 1
ATOM 1530 N N . ASP A 1 196 ? 5.800 -21.871 -44.080 1.00 90.81 196 ASP A N 1
ATOM 1531 C CA . ASP A 1 196 ? 4.950 -22.784 -44.846 1.00 90.81 196 ASP A CA 1
ATOM 1532 C C . ASP A 1 196 ? 3.479 -22.705 -44.391 1.00 90.81 196 ASP A C 1
ATOM 1534 O O . ASP A 1 196 ? 3.131 -22.016 -43.428 1.00 90.81 196 ASP A O 1
ATOM 1538 N N . ALA A 1 197 ? 2.600 -23.438 -45.078 1.00 89.31 197 ALA A N 1
ATOM 1539 C CA . ALA A 1 197 ? 1.175 -23.497 -44.748 1.00 89.31 197 ALA A CA 1
ATOM 1540 C C . ALA A 1 197 ? 0.872 -24.136 -43.374 1.00 89.31 197 ALA A C 1
ATOM 1542 O O . ALA A 1 197 ? -0.230 -23.966 -42.859 1.00 89.31 197 ALA A O 1
ATOM 1543 N N . ALA A 1 198 ? 1.826 -24.863 -42.783 1.00 89.75 198 ALA A N 1
ATOM 1544 C CA . ALA A 1 198 ? 1.721 -25.472 -41.458 1.00 89.75 198 ALA A CA 1
ATOM 1545 C C . ALA A 1 198 ? 2.336 -24.594 -40.345 1.00 89.75 198 ALA A C 1
ATOM 1547 O O . ALA A 1 198 ? 2.285 -24.969 -39.175 1.00 89.75 198 ALA A O 1
ATOM 1548 N N . GLY A 1 199 ? 2.891 -23.423 -40.686 1.00 86.81 199 GLY A N 1
ATOM 1549 C CA . GLY A 1 199 ? 3.527 -22.495 -39.750 1.00 86.81 199 GLY A CA 1
ATOM 1550 C C . GLY A 1 199 ? 5.006 -22.782 -39.462 1.00 86.81 199 GLY A C 1
ATOM 1551 O O . GLY A 1 199 ? 5.589 -22.123 -38.598 1.00 86.81 199 GLY A O 1
ATOM 1552 N N . ASN A 1 200 ? 5.644 -23.718 -40.172 1.00 89.00 200 ASN A N 1
ATOM 1553 C CA . ASN A 1 200 ? 7.081 -23.958 -40.048 1.00 89.00 200 ASN A CA 1
ATOM 1554 C C . ASN A 1 200 ? 7.878 -22.903 -40.811 1.00 89.00 200 ASN A C 1
ATOM 1556 O O . ASN A 1 200 ? 7.454 -22.377 -41.836 1.00 89.00 200 ASN A O 1
ATOM 1560 N N . VAL A 1 201 ? 9.075 -22.608 -40.318 1.00 88.00 201 VAL A N 1
ATOM 1561 C CA . VAL A 1 201 ? 9.945 -21.569 -40.873 1.00 88.00 201 VAL A CA 1
ATOM 1562 C C . VAL A 1 201 ? 10.695 -22.135 -42.077 1.00 88.00 201 VAL A C 1
ATOM 1564 O O . VAL A 1 201 ? 11.560 -22.989 -41.911 1.00 88.00 201 VAL A O 1
ATOM 1567 N N . LEU A 1 202 ? 10.395 -21.635 -43.275 1.00 88.00 202 LEU A N 1
ATOM 1568 C CA . LEU A 1 202 ? 11.085 -22.003 -44.517 1.00 88.00 202 LEU A CA 1
ATOM 1569 C C . LEU A 1 202 ? 12.358 -21.184 -44.737 1.00 88.00 202 LEU A C 1
ATOM 1571 O O . LEU A 1 202 ? 13.327 -21.678 -45.307 1.00 88.00 202 LEU A O 1
ATOM 1575 N N . GLN A 1 203 ? 12.365 -19.934 -44.273 1.00 89.12 203 GLN A N 1
ATOM 1576 C CA . GLN A 1 203 ? 13.510 -19.040 -44.389 1.00 89.12 203 GLN A CA 1
ATOM 1577 C C . GLN A 1 203 ? 13.674 -18.224 -43.108 1.00 89.12 203 GLN A C 1
ATOM 1579 O O . GLN A 1 203 ? 12.730 -17.581 -42.639 1.00 89.12 203 GLN A O 1
ATOM 1584 N N . ALA A 1 204 ? 14.884 -18.253 -42.545 1.00 87.12 204 ALA A N 1
ATOM 1585 C CA . ALA A 1 204 ? 15.255 -17.399 -41.424 1.00 87.12 204 ALA A CA 1
ATOM 1586 C C . ALA A 1 204 ? 15.214 -15.916 -41.845 1.00 87.12 204 ALA A C 1
ATOM 1588 O O . ALA A 1 204 ? 15.530 -15.603 -42.995 1.00 87.12 204 ALA A O 1
ATOM 1589 N N . PRO A 1 205 ? 14.837 -14.997 -40.943 1.00 91.56 205 PRO A N 1
ATOM 1590 C CA . PRO A 1 205 ? 14.799 -13.579 -41.273 1.00 91.56 205 PRO A CA 1
ATOM 1591 C C . PRO A 1 205 ? 16.205 -13.045 -41.584 1.00 91.56 205 PRO A C 1
ATOM 1593 O O . PRO A 1 205 ? 17.201 -13.510 -41.028 1.00 91.56 205 PRO A O 1
ATOM 1596 N N . THR A 1 206 ? 16.292 -12.040 -42.451 1.00 93.06 206 THR A N 1
ATOM 1597 C CA . THR A 1 206 ? 17.541 -11.337 -42.769 1.00 93.06 206 THR A CA 1
ATOM 1598 C C . THR A 1 206 ? 17.813 -10.222 -41.763 1.00 93.06 206 THR A C 1
ATOM 1600 O O . THR A 1 206 ? 16.880 -9.575 -41.286 1.00 93.06 206 THR A O 1
ATOM 1603 N N . ALA A 1 207 ? 19.084 -9.977 -41.440 1.00 93.56 207 ALA A N 1
ATOM 1604 C CA . ALA A 1 207 ? 19.470 -8.888 -40.545 1.00 93.56 207 ALA A CA 1
ATOM 1605 C C . ALA A 1 207 ? 19.150 -7.514 -41.161 1.00 93.56 207 ALA A C 1
ATOM 1607 O O . ALA A 1 207 ? 19.262 -7.338 -42.377 1.00 93.56 207 ALA A O 1
ATOM 1608 N N . PHE A 1 208 ? 18.790 -6.531 -40.334 1.00 95.38 208 PHE A N 1
ATOM 1609 C CA . PHE A 1 208 ? 18.697 -5.147 -40.792 1.00 95.38 208 PHE A CA 1
ATOM 1610 C C . PHE A 1 208 ? 20.092 -4.631 -41.176 1.00 95.38 208 PHE A C 1
ATOM 1612 O O . PHE A 1 208 ? 21.036 -4.788 -40.393 1.00 95.38 208 PHE A O 1
ATOM 1619 N N . PRO A 1 209 ? 20.248 -3.972 -42.339 1.00 94.62 209 PRO A N 1
ATOM 1620 C CA . PRO A 1 209 ? 21.504 -3.329 -42.703 1.00 94.62 209 PRO A CA 1
ATOM 1621 C C . PRO A 1 209 ? 21.977 -2.366 -41.607 1.00 94.62 209 PRO A C 1
ATOM 1623 O O . PRO A 1 209 ? 21.224 -1.507 -41.151 1.00 94.62 209 PRO A O 1
ATOM 1626 N N . GLY A 1 210 ? 23.222 -2.537 -41.153 1.00 94.25 210 GLY A N 1
ATOM 1627 C CA . GLY A 1 210 ? 23.820 -1.703 -40.105 1.00 94.25 210 GLY A CA 1
ATOM 1628 C C . GLY A 1 210 ? 23.165 -1.814 -38.723 1.00 94.25 210 GLY A C 1
ATOM 1629 O O . GLY A 1 210 ? 23.475 -0.990 -37.870 1.00 94.25 210 GLY A O 1
ATOM 1630 N N . ASN A 1 211 ? 22.284 -2.798 -38.487 1.00 95.62 211 ASN A N 1
ATOM 1631 C CA . ASN A 1 211 ? 21.447 -2.880 -37.283 1.00 95.62 211 ASN A CA 1
ATOM 1632 C C . ASN A 1 211 ? 20.554 -1.635 -37.074 1.00 95.62 211 ASN A C 1
ATOM 1634 O O . ASN A 1 211 ? 20.282 -1.241 -35.940 1.00 95.62 211 ASN A O 1
ATOM 1638 N N . ILE A 1 212 ? 20.077 -1.014 -38.157 1.00 96.50 212 ILE A N 1
ATOM 1639 C CA . ILE A 1 212 ? 19.208 0.168 -38.089 1.00 96.50 212 ILE A CA 1
ATOM 1640 C C . ILE A 1 212 ? 17.832 -0.167 -38.664 1.00 96.50 212 ILE A C 1
ATOM 1642 O O . ILE A 1 212 ? 17.706 -0.595 -39.812 1.00 96.50 212 ILE A O 1
ATOM 1646 N N . ILE A 1 213 ? 16.787 0.065 -37.872 1.00 95.12 213 ILE A N 1
ATOM 1647 C CA . ILE A 1 213 ? 15.394 -0.015 -38.314 1.00 95.12 213 ILE A CA 1
ATOM 1648 C C . ILE A 1 213 ? 15.043 1.306 -39.015 1.00 95.12 213 ILE A C 1
ATOM 1650 O O . ILE A 1 213 ? 15.116 2.360 -38.382 1.00 95.12 213 ILE A O 1
ATOM 1654 N N . PRO A 1 214 ? 14.627 1.296 -40.296 1.00 93.94 214 PRO A N 1
ATOM 1655 C CA . PRO A 1 214 ? 14.214 2.518 -40.981 1.00 93.94 214 PRO A CA 1
ATOM 1656 C C . PRO A 1 214 ? 13.052 3.212 -40.259 1.00 93.94 214 PRO A C 1
ATOM 1658 O O . PRO A 1 214 ? 12.090 2.556 -39.865 1.00 93.94 214 PRO A O 1
ATOM 1661 N N . ALA A 1 215 ? 13.085 4.544 -40.150 1.00 91.25 215 ALA A N 1
ATOM 1662 C CA . ALA A 1 215 ? 12.066 5.313 -39.423 1.00 91.25 215 ALA A CA 1
ATOM 1663 C C . ALA A 1 215 ? 10.629 5.059 -39.923 1.00 91.25 215 ALA A C 1
ATOM 1665 O O . ALA A 1 215 ? 9.696 5.005 -39.128 1.00 91.25 215 ALA A O 1
ATOM 1666 N N . SER A 1 216 ? 10.453 4.819 -41.228 1.00 92.69 216 SER A N 1
ATOM 1667 C CA . SER A 1 216 ? 9.160 4.475 -41.840 1.00 92.69 216 SER A CA 1
ATOM 1668 C C . SER A 1 216 ? 8.588 3.126 -41.387 1.00 92.69 216 SER A C 1
ATOM 1670 O O . SER A 1 216 ? 7.402 2.868 -41.578 1.00 92.69 216 SER A O 1
ATOM 1672 N N . ARG A 1 217 ? 9.415 2.256 -40.797 1.00 91.75 217 ARG A N 1
ATOM 1673 C CA . ARG A 1 217 ? 9.025 0.949 -40.252 1.00 91.75 217 ARG A CA 1
ATOM 1674 C C . ARG A 1 217 ? 8.701 1.013 -38.760 1.00 91.75 217 ARG A C 1
ATOM 1676 O O . ARG A 1 217 ? 8.229 0.017 -38.215 1.00 91.75 217 ARG A O 1
ATOM 1683 N N . ILE A 1 218 ? 8.936 2.148 -38.096 1.00 90.06 218 ILE A N 1
ATOM 1684 C CA . ILE A 1 218 ? 8.589 2.313 -36.687 1.00 90.06 218 ILE A CA 1
ATOM 1685 C C . ILE A 1 218 ? 7.134 2.764 -36.592 1.00 90.06 218 ILE A C 1
ATOM 1687 O O . ILE A 1 218 ? 6.752 3.819 -37.094 1.00 90.06 218 ILE A O 1
ATOM 1691 N N . HIS A 1 219 ? 6.311 1.949 -35.936 1.00 90.06 219 HIS A N 1
ATOM 1692 C CA . HIS A 1 219 ? 4.889 2.231 -35.816 1.00 90.06 219 HIS A CA 1
ATOM 1693 C C . HIS A 1 219 ? 4.646 3.526 -35.006 1.00 90.06 219 HIS A C 1
ATOM 1695 O O . HIS A 1 219 ? 5.260 3.700 -33.947 1.00 90.06 219 HIS A O 1
ATOM 1701 N N . PRO A 1 220 ? 3.722 4.418 -35.422 1.00 89.81 220 PRO A N 1
ATOM 1702 C CA . PRO A 1 220 ? 3.463 5.680 -34.719 1.00 89.81 220 PRO A CA 1
ATOM 1703 C C . PRO A 1 220 ? 3.072 5.508 -33.245 1.00 89.81 220 PRO A C 1
ATOM 1705 O O . PRO A 1 220 ? 3.420 6.335 -32.404 1.00 89.81 220 PRO A O 1
ATOM 1708 N N . VAL A 1 221 ? 2.380 4.414 -32.910 1.00 89.44 221 VAL A N 1
ATOM 1709 C CA . VAL A 1 221 ? 2.012 4.089 -31.519 1.00 89.44 221 VAL A CA 1
ATOM 1710 C C . VAL A 1 221 ? 3.248 3.801 -30.669 1.00 89.44 221 VAL A C 1
ATOM 1712 O O . VAL A 1 221 ? 3.327 4.275 -29.540 1.00 89.44 221 VAL A O 1
ATOM 1715 N N . SER A 1 222 ? 4.246 3.099 -31.217 1.00 88.12 222 SER A N 1
ATOM 1716 C CA . SER A 1 222 ? 5.510 2.838 -30.520 1.00 88.12 222 SER A CA 1
ATOM 1717 C C . SER A 1 222 ? 6.264 4.138 -30.234 1.00 88.12 222 SER A C 1
ATOM 1719 O O . SER A 1 222 ? 6.779 4.307 -29.136 1.00 88.12 222 SER A O 1
ATOM 1721 N N . GLN A 1 223 ? 6.265 5.089 -31.175 1.00 89.00 223 GLN A N 1
ATOM 1722 C CA . GLN A 1 223 ? 6.870 6.411 -30.968 1.00 89.00 223 GLN A CA 1
ATOM 1723 C C . GLN A 1 223 ? 6.172 7.205 -29.857 1.00 89.00 223 GLN A C 1
ATOM 1725 O O . GLN A 1 223 ? 6.841 7.770 -28.995 1.00 89.00 223 GLN A O 1
ATOM 1730 N N . LYS A 1 224 ? 4.833 7.200 -29.817 1.00 90.00 224 LYS A N 1
ATOM 1731 C CA . LYS A 1 224 ? 4.085 7.825 -28.713 1.00 90.00 224 LYS A CA 1
ATOM 1732 C C . LYS A 1 224 ? 4.388 7.158 -27.370 1.00 90.00 224 LYS A C 1
ATOM 1734 O O . LYS A 1 224 ? 4.573 7.850 -26.374 1.00 90.00 224 LYS A O 1
ATOM 1739 N N . LEU A 1 225 ? 4.480 5.827 -27.349 1.00 88.75 225 LEU A N 1
ATOM 1740 C CA . LEU A 1 225 ? 4.777 5.064 -26.140 1.00 88.75 225 LEU A CA 1
ATOM 1741 C C . LEU A 1 225 ? 6.157 5.409 -25.557 1.00 88.75 225 LEU A C 1
ATOM 1743 O O . LEU A 1 225 ? 6.299 5.524 -24.343 1.00 88.75 225 LEU A O 1
ATOM 1747 N N . LEU A 1 226 ? 7.163 5.634 -26.409 1.00 89.56 226 LEU A N 1
ATOM 1748 C CA . LEU A 1 226 ? 8.501 6.055 -25.975 1.00 89.56 226 LEU A CA 1
ATOM 1749 C C . LEU A 1 226 ? 8.498 7.388 -25.212 1.00 89.56 226 LEU A C 1
ATOM 1751 O O . LEU A 1 226 ? 9.406 7.618 -24.414 1.00 89.56 226 LEU A O 1
ATOM 1755 N N . GLY A 1 227 ? 7.486 8.240 -25.413 1.00 89.12 227 GLY A N 1
ATOM 1756 C CA . GLY A 1 227 ? 7.306 9.483 -24.659 1.00 89.12 227 GLY A CA 1
ATOM 1757 C C . GLY A 1 227 ? 7.051 9.269 -23.164 1.00 89.12 227 GLY A C 1
ATOM 1758 O O . GLY A 1 227 ? 7.343 10.155 -22.368 1.00 89.12 227 GLY A O 1
ATOM 1759 N N . TYR A 1 228 ? 6.577 8.085 -22.770 1.00 90.69 228 TYR A N 1
ATOM 1760 C CA . TYR A 1 228 ? 6.370 7.720 -21.368 1.00 90.69 228 TYR A CA 1
ATOM 1761 C C . TYR A 1 228 ? 7.640 7.184 -20.688 1.00 90.69 228 TYR A C 1
ATOM 1763 O O . TYR A 1 228 ? 7.676 7.067 -19.466 1.00 90.69 228 TYR A O 1
ATOM 1771 N N . PHE A 1 229 ? 8.699 6.884 -21.449 1.00 91.81 229 PHE A N 1
ATOM 1772 C CA . PHE A 1 229 ? 10.014 6.596 -20.884 1.00 91.81 229 PHE A CA 1
ATOM 1773 C C . PHE A 1 229 ? 10.818 7.897 -20.745 1.00 91.81 229 PHE A C 1
ATOM 1775 O O . PHE A 1 229 ? 11.147 8.514 -21.770 1.00 91.81 229 PHE A O 1
ATOM 1782 N N . PRO A 1 230 ? 11.256 8.291 -19.535 1.00 93.31 230 PRO A N 1
ATOM 1783 C CA . PRO A 1 230 ? 12.194 9.402 -19.394 1.00 93.31 230 PRO A CA 1
ATOM 1784 C C . PRO A 1 230 ? 13.521 9.064 -20.081 1.00 93.31 230 PRO A C 1
ATOM 1786 O O . PRO A 1 230 ? 13.823 7.897 -20.334 1.00 93.31 230 PRO A O 1
ATOM 1789 N N . LEU A 1 231 ? 14.314 10.073 -20.436 1.00 93.06 231 LEU A N 1
ATOM 1790 C CA . LEU A 1 231 ? 15.628 9.838 -21.035 1.00 93.06 231 LEU A CA 1
ATOM 1791 C C . LEU A 1 231 ? 16.568 9.185 -20.012 1.00 93.06 231 LEU A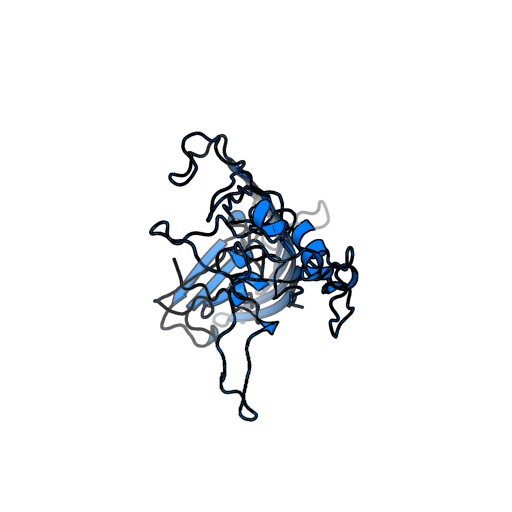 C 1
ATOM 1793 O O . LEU A 1 231 ? 16.599 9.586 -18.849 1.00 93.06 231 LEU A O 1
ATOM 1797 N N . ALA A 1 232 ? 17.342 8.192 -20.454 1.00 92.94 232 ALA A N 1
ATOM 1798 C CA . ALA A 1 232 ? 18.360 7.564 -19.619 1.00 92.94 232 ALA A CA 1
ATOM 1799 C C . ALA A 1 232 ? 19.404 8.604 -19.184 1.00 92.94 232 ALA A C 1
ATOM 1801 O O . ALA A 1 232 ? 19.891 9.380 -20.012 1.00 92.94 232 ALA A O 1
ATOM 1802 N N . THR A 1 233 ? 19.771 8.607 -17.900 1.00 90.75 233 THR A N 1
ATOM 1803 C CA . THR A 1 233 ? 20.820 9.499 -17.379 1.00 90.75 233 THR A CA 1
ATOM 1804 C C . THR A 1 233 ? 22.211 9.028 -17.794 1.00 90.75 233 THR A C 1
ATOM 1806 O O . THR A 1 233 ? 23.131 9.837 -17.887 1.00 90.75 233 THR A O 1
ATOM 1809 N N . GLN A 1 234 ? 22.362 7.735 -18.094 1.00 90.19 234 GLN A N 1
ATOM 1810 C CA . GLN A 1 234 ? 23.586 7.137 -18.619 1.00 90.19 234 GLN A CA 1
ATOM 1811 C C . GLN A 1 234 ? 23.291 6.388 -19.921 1.00 90.19 234 GLN A C 1
ATOM 1813 O O . GLN A 1 234 ? 22.283 5.701 -20.040 1.00 90.19 234 GLN A O 1
ATOM 1818 N N . GLN A 1 235 ? 24.172 6.488 -20.917 1.00 91.06 235 GLN A N 1
ATOM 1819 C CA . GLN A 1 235 ? 23.988 5.799 -22.201 1.00 91.06 235 GLN A CA 1
ATOM 1820 C C . GLN A 1 235 ? 24.629 4.404 -22.181 1.00 91.06 235 GLN A C 1
ATOM 1822 O O . GLN A 1 235 ? 25.510 4.095 -22.979 1.00 91.06 235 GLN A O 1
ATOM 1827 N N . VAL A 1 236 ? 24.201 3.579 -21.224 1.00 88.81 236 VAL A N 1
ATOM 1828 C CA . VAL A 1 236 ? 24.684 2.206 -21.016 1.00 88.81 236 VAL A CA 1
ATOM 1829 C C . VAL A 1 236 ? 23.518 1.223 -20.946 1.00 88.81 236 VAL A C 1
ATOM 1831 O O . VAL A 1 236 ? 22.401 1.584 -20.568 1.00 88.81 236 VAL A O 1
ATOM 1834 N N . THR A 1 237 ? 23.769 -0.027 -21.327 1.00 87.81 237 THR A N 1
ATOM 1835 C CA . THR A 1 237 ? 22.804 -1.122 -21.174 1.00 87.81 237 THR A CA 1
ATOM 1836 C C . THR A 1 237 ? 22.685 -1.540 -19.711 1.00 87.81 237 THR A C 1
ATOM 1838 O O . THR A 1 237 ? 23.687 -1.568 -18.998 1.00 87.81 237 THR A O 1
ATOM 1841 N N . GLY A 1 238 ? 21.484 -1.929 -19.285 1.00 88.69 238 GLY A N 1
ATOM 1842 C CA . GLY A 1 238 ? 21.189 -2.213 -17.880 1.00 88.69 238 GLY A CA 1
ATOM 1843 C C . GLY A 1 238 ? 20.729 -0.961 -17.122 1.00 88.69 238 GLY A C 1
ATOM 1844 O O . GLY A 1 238 ? 20.269 -0.007 -17.758 1.00 88.69 238 GLY A O 1
ATOM 1845 N N . PRO A 1 239 ? 20.800 -0.966 -15.777 1.00 90.75 239 PRO A N 1
ATOM 1846 C CA . PRO A 1 239 ? 20.349 0.144 -14.942 1.00 90.75 239 PRO A CA 1
ATOM 1847 C C . PRO A 1 239 ? 21.025 1.460 -15.334 1.00 90.75 239 PRO A C 1
ATOM 1849 O O . PRO A 1 239 ? 22.231 1.626 -15.159 1.00 90.75 239 PRO A O 1
ATOM 1852 N N . ASN A 1 240 ? 20.251 2.391 -15.889 1.00 92.44 240 ASN A N 1
ATOM 1853 C CA . ASN A 1 240 ? 20.783 3.597 -16.531 1.00 92.44 240 ASN A CA 1
ATOM 1854 C C . ASN A 1 240 ? 19.968 4.864 -16.226 1.00 92.44 240 ASN A C 1
ATOM 1856 O O . ASN A 1 240 ? 20.160 5.913 -16.847 1.00 92.44 240 ASN A O 1
ATOM 1860 N N . PHE A 1 241 ? 19.067 4.755 -15.256 1.00 92.31 241 PHE A N 1
ATOM 1861 C CA . PHE A 1 241 ? 18.273 5.831 -14.693 1.00 92.31 241 PHE A CA 1
ATOM 1862 C C . PHE A 1 241 ? 18.076 5.570 -13.199 1.00 92.31 241 PHE A C 1
ATOM 1864 O O . PHE A 1 241 ? 18.168 4.429 -12.747 1.00 92.31 241 PHE A O 1
ATOM 1871 N N . VAL A 1 242 ? 17.817 6.627 -12.432 1.00 88.94 242 VAL A N 1
ATOM 1872 C CA . VAL A 1 242 ? 17.497 6.542 -11.004 1.00 88.94 242 VAL A CA 1
ATOM 1873 C C . VAL A 1 242 ? 16.156 7.230 -10.793 1.00 88.94 242 VAL A C 1
ATOM 1875 O O . VAL A 1 242 ? 16.041 8.428 -11.041 1.00 88.94 242 VAL A O 1
ATOM 1878 N N . ASN A 1 243 ? 15.154 6.474 -10.350 1.00 89.06 243 ASN A N 1
ATOM 1879 C CA . ASN A 1 243 ? 13.892 7.015 -9.862 1.00 89.06 243 ASN A CA 1
ATOM 1880 C C . ASN A 1 243 ? 13.914 7.015 -8.328 1.00 89.06 243 ASN A C 1
ATOM 1882 O O . ASN A 1 243 ? 14.237 5.995 -7.727 1.00 89.06 243 ASN A O 1
ATOM 1886 N N . ASN A 1 244 ? 13.572 8.148 -7.716 1.00 86.62 244 ASN A N 1
ATOM 1887 C CA . ASN A 1 244 ? 13.501 8.333 -6.263 1.00 86.62 244 ASN A CA 1
ATOM 1888 C C . ASN A 1 244 ? 12.131 8.876 -5.824 1.00 86.62 244 ASN A C 1
ATOM 1890 O O . ASN A 1 244 ? 12.030 9.502 -4.762 1.00 86.62 244 ASN A O 1
ATOM 1894 N N . GLU A 1 245 ? 11.094 8.680 -6.646 1.00 89.81 245 GLU A N 1
ATOM 1895 C CA . GLU A 1 245 ? 9.722 9.025 -6.285 1.00 89.81 245 GLU A CA 1
ATOM 1896 C C . GLU A 1 245 ? 9.355 8.469 -4.908 1.00 89.81 245 GLU A C 1
ATOM 1898 O O . GLU A 1 245 ? 9.758 7.370 -4.504 1.00 89.81 245 GLU A O 1
ATOM 1903 N N . ALA A 1 246 ? 8.646 9.297 -4.146 1.00 90.19 246 ALA A N 1
ATOM 1904 C CA . ALA A 1 246 ? 8.253 8.948 -2.801 1.00 90.19 246 ALA A CA 1
ATOM 1905 C C . ALA A 1 246 ? 6.995 8.087 -2.828 1.00 90.19 246 ALA A C 1
ATOM 1907 O O . ALA A 1 246 ? 6.047 8.370 -3.555 1.00 90.19 246 ALA A O 1
ATOM 1908 N N . ARG A 1 247 ? 7.006 7.048 -1.998 1.00 91.94 247 ARG A N 1
ATOM 1909 C CA . ARG A 1 247 ? 5.794 6.414 -1.510 1.00 91.94 247 ARG A CA 1
ATOM 1910 C C . ARG A 1 247 ? 5.224 7.255 -0.384 1.00 91.94 247 ARG A C 1
ATOM 1912 O O . ARG A 1 247 ? 5.965 7.586 0.547 1.00 91.94 247 ARG A O 1
ATOM 1919 N N . ASP A 1 248 ? 3.926 7.501 -0.433 1.00 93.69 248 ASP A N 1
ATOM 1920 C CA . ASP A 1 248 ? 3.197 8.206 0.613 1.00 93.69 248 ASP A CA 1
ATOM 1921 C C . ASP A 1 248 ? 2.154 7.294 1.257 1.00 93.69 248 ASP A C 1
ATOM 1923 O O . ASP A 1 248 ? 1.490 6.517 0.574 1.00 93.69 248 ASP A O 1
ATOM 1927 N N . VAL A 1 249 ? 2.012 7.392 2.578 1.00 94.50 249 VAL A N 1
ATOM 1928 C CA . VAL A 1 249 ? 0.953 6.739 3.355 1.00 94.50 249 VAL A CA 1
ATOM 1929 C C . VAL A 1 249 ? 0.437 7.725 4.394 1.00 94.50 249 VAL A C 1
ATOM 1931 O O . VAL A 1 249 ? 1.169 8.153 5.290 1.00 94.50 249 VAL A O 1
ATOM 1934 N N . ASN A 1 250 ? -0.841 8.067 4.285 1.00 96.69 250 ASN A N 1
ATOM 1935 C CA . ASN A 1 250 ? -1.561 8.933 5.203 1.00 96.69 250 ASN A CA 1
ATOM 1936 C C . ASN A 1 250 ? -2.761 8.168 5.747 1.00 96.69 250 ASN A C 1
ATOM 1938 O O . ASN A 1 250 ? -3.755 8.001 5.048 1.00 96.69 250 ASN A O 1
ATOM 1942 N N . ALA A 1 251 ? -2.663 7.711 6.991 1.00 96.56 251 ALA A N 1
ATOM 1943 C CA . ALA A 1 251 ? -3.727 6.957 7.637 1.00 96.56 251 ALA A CA 1
ATOM 1944 C C . ALA A 1 251 ? -4.180 7.636 8.925 1.00 96.56 251 ALA A C 1
ATOM 1946 O O . ALA A 1 251 ? -3.363 8.170 9.676 1.00 96.56 251 ALA A O 1
ATOM 1947 N N . ASP A 1 252 ? -5.474 7.596 9.199 1.00 97.25 252 ASP A N 1
ATOM 1948 C CA . ASP A 1 252 ? -6.055 7.982 10.475 1.00 97.25 252 ASP A CA 1
ATOM 1949 C C . ASP A 1 252 ? -6.937 6.841 10.969 1.00 97.25 252 ASP A C 1
ATOM 1951 O O . ASP A 1 252 ? -7.699 6.240 10.210 1.00 97.25 252 ASP A O 1
ATOM 1955 N N . GLN A 1 253 ? -6.844 6.541 12.258 1.00 96.62 253 GLN A N 1
ATOM 1956 C CA . GLN A 1 253 ? -7.722 5.587 12.912 1.00 96.62 253 GLN A CA 1
ATOM 1957 C C . GLN A 1 253 ? -8.296 6.170 14.194 1.00 96.62 253 GLN A C 1
ATOM 1959 O O . GLN A 1 253 ? -7.622 6.868 14.950 1.00 96.62 253 GLN A O 1
ATOM 1964 N N . ILE A 1 254 ? -9.568 5.877 14.434 1.00 97.56 254 ILE A N 1
ATOM 1965 C CA . ILE A 1 254 ? -10.302 6.263 15.631 1.00 97.56 254 ILE A CA 1
ATOM 1966 C C . ILE A 1 254 ? -10.924 5.002 16.198 1.00 97.56 254 ILE A C 1
ATOM 1968 O O . ILE A 1 254 ? -11.601 4.267 15.487 1.00 97.56 254 ILE A O 1
ATOM 1972 N N . THR A 1 255 ? -10.757 4.773 17.492 1.00 97.44 255 THR A N 1
ATOM 1973 C CA . THR A 1 255 ? -11.544 3.778 18.215 1.00 97.44 255 THR A CA 1
ATOM 1974 C C . THR A 1 255 ? -12.187 4.437 19.413 1.00 97.44 255 THR A C 1
ATOM 1976 O O . THR A 1 255 ? -11.511 5.057 20.227 1.00 97.44 255 THR A O 1
ATOM 1979 N N . TYR A 1 256 ? -13.495 4.277 19.551 1.00 95.50 256 TYR A N 1
ATOM 1980 C CA . TYR A 1 256 ? -14.188 4.634 20.775 1.00 95.50 256 TYR A CA 1
ATOM 1981 C C . TYR A 1 256 ? -14.994 3.461 21.291 1.00 95.50 256 TYR A C 1
ATOM 1983 O O . TYR A 1 256 ? -15.571 2.677 20.535 1.00 95.50 256 TYR A O 1
ATOM 1991 N N . ARG A 1 257 ? -15.013 3.352 22.610 1.00 96.44 257 ARG A N 1
ATOM 1992 C CA . ARG A 1 257 ? -15.647 2.275 23.344 1.00 96.44 257 ARG A CA 1
ATOM 1993 C C . ARG A 1 257 ? -16.407 2.839 24.530 1.00 96.44 257 ARG A C 1
ATOM 1995 O O . ARG A 1 257 ? -15.936 3.761 25.193 1.00 96.44 257 ARG A O 1
ATOM 2002 N N . VAL A 1 258 ? -17.575 2.271 24.794 1.00 96.88 258 VAL A N 1
ATOM 2003 C CA . VAL A 1 258 ? -18.398 2.561 25.964 1.00 96.88 258 VAL A CA 1
ATOM 2004 C C . VAL A 1 258 ? -18.730 1.247 26.651 1.00 96.88 258 VAL A C 1
ATOM 2006 O O . VAL A 1 258 ? -19.243 0.327 26.018 1.00 96.88 258 VAL A O 1
ATOM 2009 N N . ASP A 1 259 ? -18.464 1.184 27.950 1.00 96.75 259 ASP A N 1
ATOM 2010 C CA . ASP A 1 259 ? -18.789 0.040 28.796 1.00 96.75 259 ASP A CA 1
ATOM 2011 C C . ASP A 1 259 ? -19.814 0.472 29.851 1.00 96.75 259 ASP A C 1
ATOM 2013 O O . ASP A 1 259 ? -19.619 1.473 30.546 1.00 96.75 259 ASP A O 1
ATOM 2017 N N . PHE A 1 260 ? -20.913 -0.271 29.983 1.00 95.38 260 PHE A N 1
ATOM 2018 C CA . PHE A 1 260 ? -21.999 0.033 30.913 1.00 95.38 260 PHE A CA 1
ATOM 2019 C C . PHE A 1 260 ? -22.381 -1.182 31.761 1.00 95.38 260 PHE A C 1
ATOM 2021 O O . PHE A 1 260 ? -22.822 -2.202 31.242 1.00 95.38 260 PHE A O 1
ATOM 2028 N N . THR A 1 261 ? -22.279 -1.063 33.079 1.00 94.31 261 THR A N 1
ATOM 2029 C CA . THR A 1 261 ? -22.683 -2.089 34.041 1.00 94.31 261 THR A CA 1
ATOM 2030 C C . THR A 1 261 ? -24.053 -1.759 34.626 1.00 94.31 261 THR A C 1
ATOM 2032 O O . THR A 1 261 ? -24.257 -0.717 35.251 1.00 94.31 261 THR A O 1
ATOM 2035 N N . GLN A 1 262 ? -24.987 -2.695 34.475 1.00 93.38 262 GLN A N 1
ATOM 2036 C CA . GLN A 1 262 ? -26.348 -2.631 34.990 1.00 93.38 262 GLN A CA 1
ATOM 2037 C C . GLN A 1 262 ? -26.694 -3.921 35.740 1.00 93.38 262 GLN A C 1
ATOM 2039 O O . GLN A 1 262 ? -27.017 -4.952 35.145 1.00 93.38 262 GLN A O 1
ATOM 2044 N N . GLY A 1 263 ? -26.654 -3.863 37.073 1.00 91.69 263 GLY A N 1
ATOM 2045 C CA . GLY A 1 263 ? -26.906 -5.029 37.920 1.00 91.69 263 GLY A CA 1
ATOM 2046 C C . GLY A 1 263 ? -25.902 -6.147 37.633 1.00 91.69 263 GLY A C 1
ATOM 2047 O O . GLY A 1 263 ? -24.704 -5.951 37.792 1.00 91.69 263 GLY A O 1
ATOM 2048 N N . ALA A 1 264 ? -26.396 -7.305 37.192 1.00 93.62 264 ALA A N 1
ATOM 2049 C CA . ALA A 1 264 ? -25.575 -8.464 36.832 1.00 93.62 264 ALA A CA 1
ATOM 2050 C C . ALA A 1 264 ? -25.134 -8.489 35.354 1.00 93.62 264 ALA A C 1
ATOM 2052 O O . ALA A 1 264 ? -24.630 -9.511 34.897 1.00 93.62 264 ALA A O 1
ATOM 2053 N N . SER A 1 265 ? -25.400 -7.425 34.588 1.00 95.75 265 SER A N 1
ATOM 2054 C CA . SER A 1 265 ? -25.061 -7.325 33.162 1.00 95.75 265 SER A CA 1
ATOM 2055 C C . SER A 1 265 ? -24.014 -6.243 32.919 1.00 95.75 265 SER A C 1
ATOM 2057 O O . SER A 1 265 ? -24.147 -5.138 33.440 1.00 95.75 265 SER A O 1
ATOM 2059 N N . THR A 1 266 ? -23.036 -6.530 32.070 1.00 95.56 266 THR A N 1
ATOM 2060 C CA . THR A 1 266 ? -22.105 -5.553 31.506 1.00 95.56 266 THR A CA 1
ATOM 2061 C C . THR A 1 266 ? -22.308 -5.506 30.000 1.00 95.56 266 THR A C 1
ATOM 2063 O O . THR A 1 266 ? -22.319 -6.531 29.323 1.00 95.56 266 THR A O 1
ATOM 2066 N N . TRP A 1 267 ? -22.511 -4.304 29.486 1.00 96.44 267 TRP A N 1
ATOM 2067 C CA . TRP A 1 267 ? -22.700 -4.001 28.078 1.00 96.44 267 TRP A CA 1
ATOM 2068 C C . TRP A 1 267 ? -21.440 -3.341 27.539 1.00 96.44 267 TRP A C 1
ATOM 2070 O O . TRP A 1 267 ? -20.870 -2.480 28.207 1.00 96.44 267 TRP A O 1
ATOM 2080 N N . MET A 1 268 ? -21.042 -3.713 26.330 1.00 96.38 268 MET A N 1
ATOM 2081 C CA . MET A 1 268 ? -19.927 -3.111 25.609 1.00 96.38 268 MET A CA 1
ATOM 2082 C C . MET A 1 268 ? -20.427 -2.625 24.256 1.00 96.38 268 MET A C 1
ATOM 2084 O O . MET A 1 268 ? -21.114 -3.351 23.539 1.00 96.38 268 MET A O 1
ATOM 2088 N N . PHE A 1 269 ? -20.038 -1.412 23.891 1.00 97.50 269 PHE A N 1
ATOM 2089 C CA . PHE A 1 269 ? -20.139 -0.909 22.534 1.00 97.50 269 PHE A CA 1
ATOM 2090 C C . PHE A 1 269 ? -18.769 -0.412 22.081 1.00 97.50 269 PHE A C 1
ATOM 2092 O O . PHE A 1 269 ? -18.150 0.372 22.797 1.00 97.50 269 PHE A O 1
ATOM 2099 N N . ARG A 1 270 ? -18.311 -0.826 20.898 1.00 97.12 270 ARG A N 1
ATOM 2100 C CA . ARG A 1 270 ? -17.103 -0.293 20.254 1.00 97.12 270 ARG A CA 1
ATOM 2101 C C . ARG A 1 270 ? -17.409 0.088 18.816 1.00 97.12 270 ARG A C 1
ATOM 2103 O O . ARG A 1 270 ? -18.052 -0.677 18.103 1.00 97.12 270 ARG A O 1
ATOM 2110 N N . HIS A 1 271 ? -16.876 1.220 18.379 1.00 97.44 271 HIS A N 1
ATOM 2111 C CA . HIS A 1 271 ? -16.734 1.541 16.969 1.00 97.44 271 HIS A CA 1
ATOM 2112 C C . HIS A 1 271 ? -15.283 1.899 16.679 1.00 97.44 271 HIS A C 1
ATOM 2114 O O . HIS A 1 271 ? -14.700 2.762 17.339 1.00 97.44 271 HIS A O 1
ATOM 2120 N N . SER A 1 272 ? -14.727 1.235 15.678 1.00 97.69 272 SER A N 1
ATOM 2121 C CA . SER A 1 272 ? -13.427 1.550 15.117 1.00 97.69 272 SER A CA 1
ATOM 2122 C C . SER A 1 272 ? -13.588 1.981 13.667 1.00 97.69 272 SER A C 1
ATOM 2124 O O . SER A 1 272 ? -14.288 1.320 12.900 1.00 97.69 272 SER A O 1
ATOM 2126 N N . ILE A 1 273 ? -12.948 3.089 13.317 1.00 97.31 273 ILE A N 1
ATOM 2127 C CA . ILE A 1 273 ? -12.923 3.676 11.981 1.00 97.31 273 ILE A CA 1
ATOM 2128 C C . ILE A 1 273 ? -11.460 3.795 11.583 1.00 97.31 273 ILE A C 1
ATOM 2130 O O . ILE A 1 273 ? -10.651 4.255 12.388 1.00 97.31 273 ILE A O 1
ATOM 2134 N N . SER A 1 274 ? -11.116 3.414 10.361 1.00 96.69 274 SER A N 1
ATOM 2135 C CA . SER A 1 274 ? -9.811 3.716 9.783 1.00 96.69 274 SER A CA 1
ATOM 2136 C C . SER A 1 274 ? -9.981 4.182 8.351 1.00 96.69 274 SER A C 1
ATOM 2138 O O . SER A 1 274 ? -10.790 3.627 7.614 1.00 96.69 274 SER A O 1
ATOM 2140 N N . HIS A 1 275 ? -9.234 5.217 7.994 1.00 96.94 275 HIS A N 1
ATOM 2141 C CA . HIS A 1 275 ? -9.129 5.720 6.639 1.00 96.94 275 HIS A CA 1
ATOM 2142 C C . HIS A 1 275 ? -7.652 5.807 6.268 1.00 96.94 275 HIS A C 1
ATOM 2144 O O . HIS A 1 275 ? -6.853 6.313 7.057 1.00 96.94 275 HIS A O 1
ATOM 2150 N N . GLU A 1 276 ? -7.292 5.320 5.088 1.00 95.25 276 GLU A N 1
ATOM 2151 C CA . GLU A 1 276 ? -5.932 5.363 4.566 1.00 95.25 276 GLU A CA 1
ATOM 2152 C C . GLU A 1 276 ? -5.930 5.829 3.111 1.00 95.25 276 GLU A C 1
ATOM 2154 O O . GLU A 1 276 ? -6.578 5.226 2.259 1.00 95.25 276 GLU A O 1
ATOM 2159 N N . LEU A 1 277 ? -5.116 6.847 2.830 1.00 95.62 277 LEU A N 1
ATOM 2160 C CA . LEU A 1 277 ? -4.735 7.260 1.487 1.00 95.62 277 LEU A CA 1
ATOM 2161 C C . LEU A 1 277 ? -3.252 6.977 1.276 1.00 95.62 277 LEU A C 1
ATOM 2163 O O . LEU A 1 277 ? -2.410 7.417 2.063 1.00 95.62 277 LEU A O 1
ATOM 2167 N N . GLY A 1 278 ? -2.922 6.287 0.191 1.00 93.31 278 GLY A N 1
ATOM 2168 C CA . GLY A 1 278 ? -1.546 5.949 -0.151 1.00 93.31 278 GLY A CA 1
ATOM 2169 C C . GLY A 1 278 ? -1.227 6.150 -1.625 1.00 93.31 278 GLY A C 1
ATOM 2170 O O . GLY A 1 278 ? -2.119 6.136 -2.472 1.00 93.31 278 GLY A O 1
ATOM 2171 N N . TYR A 1 279 ? 0.059 6.303 -1.922 1.00 92.25 279 TYR A N 1
ATOM 2172 C CA . TYR A 1 279 ? 0.611 6.277 -3.274 1.00 92.25 279 TYR A CA 1
ATOM 2173 C C . TYR A 1 279 ? 1.865 5.410 -3.285 1.00 92.25 279 TYR A C 1
ATOM 2175 O O . TYR A 1 279 ? 2.815 5.706 -2.562 1.00 92.25 279 TYR A O 1
ATOM 2183 N N . ASP A 1 280 ? 1.874 4.365 -4.109 1.00 89.81 280 ASP A N 1
ATOM 2184 C CA . ASP A 1 280 ? 3.028 3.506 -4.357 1.00 89.81 280 ASP A CA 1
ATOM 2185 C C . ASP A 1 280 ? 3.603 3.815 -5.756 1.00 89.81 280 ASP A C 1
ATOM 2187 O O . ASP A 1 280 ? 2.931 3.574 -6.764 1.00 89.81 280 ASP A O 1
ATOM 2191 N N . PRO A 1 281 ? 4.836 4.351 -5.863 1.00 89.88 281 PRO A N 1
ATOM 2192 C CA . PRO A 1 281 ? 5.441 4.670 -7.150 1.00 89.88 281 PRO A CA 1
ATOM 2193 C C . PRO A 1 281 ? 5.923 3.414 -7.882 1.00 89.88 281 PRO A C 1
ATOM 2195 O O . PRO A 1 281 ? 6.355 2.423 -7.288 1.00 89.88 281 PRO A O 1
ATOM 2198 N N . PHE A 1 282 ? 5.920 3.489 -9.206 1.00 89.06 282 PHE A N 1
ATOM 2199 C CA . PHE A 1 282 ? 6.474 2.483 -10.102 1.00 89.06 282 PHE A CA 1
ATOM 2200 C C . PHE A 1 282 ? 7.959 2.784 -10.408 1.00 89.06 282 PHE A C 1
ATOM 2202 O O . PHE A 1 282 ? 8.403 3.927 -10.282 1.00 89.06 282 PHE A O 1
ATOM 2209 N N . PRO A 1 283 ? 8.783 1.803 -10.842 1.00 88.94 283 PRO A N 1
ATOM 2210 C CA . PRO A 1 283 ? 10.186 2.066 -11.172 1.00 88.94 283 PRO A CA 1
ATOM 2211 C C . PRO A 1 283 ? 10.392 3.143 -12.245 1.00 88.94 283 PRO A C 1
ATOM 2213 O O . PRO A 1 283 ? 11.375 3.879 -12.179 1.00 88.94 283 PRO A O 1
ATOM 2216 N N . ILE A 1 284 ? 9.477 3.252 -13.215 1.00 91.44 284 ILE A N 1
ATOM 2217 C CA . ILE A 1 284 ? 9.436 4.363 -14.177 1.00 91.44 284 ILE A CA 1
ATOM 2218 C C . ILE A 1 284 ? 8.648 5.524 -13.551 1.00 91.44 284 ILE A C 1
ATOM 2220 O O . ILE A 1 284 ? 7.539 5.280 -13.080 1.00 91.44 284 ILE A O 1
ATOM 2224 N N . PRO A 1 285 ? 9.176 6.763 -13.559 1.00 90.12 285 PRO A N 1
ATOM 2225 C CA . PRO A 1 285 ? 8.537 7.888 -12.887 1.00 90.12 285 PRO A CA 1
ATOM 2226 C C . PRO A 1 285 ? 7.201 8.295 -13.513 1.00 90.12 285 PRO A C 1
ATOM 2228 O O . PRO A 1 285 ? 6.932 8.046 -14.692 1.00 90.12 285 PRO A O 1
ATOM 2231 N N . ASN A 1 286 ? 6.403 9.010 -12.725 1.00 89.06 286 ASN A N 1
ATOM 2232 C CA . ASN A 1 286 ? 5.036 9.441 -12.989 1.00 89.06 286 ASN A CA 1
ATOM 2233 C C . ASN A 1 286 ? 4.088 8.267 -13.247 1.00 89.06 286 ASN A C 1
ATOM 2235 O O . ASN A 1 286 ? 3.125 8.405 -14.000 1.00 89.06 286 ASN A O 1
ATOM 2239 N N . MET A 1 287 ? 4.369 7.100 -12.681 1.00 90.25 287 MET A N 1
ATOM 2240 C CA . MET A 1 287 ? 3.526 5.910 -12.746 1.00 90.25 287 MET A CA 1
ATOM 2241 C C . MET A 1 287 ? 3.495 5.278 -11.363 1.00 90.25 287 MET A C 1
ATOM 2243 O O . MET A 1 287 ? 4.454 5.400 -10.607 1.00 90.25 287 MET A O 1
ATOM 2247 N N . GLY A 1 288 ? 2.412 4.585 -11.037 1.00 89.19 288 GLY A N 1
ATOM 2248 C CA . GLY A 1 288 ? 2.246 3.977 -9.725 1.00 89.19 288 GLY A CA 1
ATOM 2249 C C . GLY A 1 288 ? 0.824 3.497 -9.504 1.00 89.19 288 GLY A C 1
ATOM 2250 O O . GLY A 1 288 ? 0.088 3.237 -10.461 1.00 89.19 288 GLY A O 1
ATOM 2251 N N . SER A 1 289 ? 0.443 3.421 -8.239 1.00 89.81 289 SER A N 1
ATOM 2252 C CA . SER A 1 289 ? -0.906 3.097 -7.796 1.00 89.81 289 SER A CA 1
ATOM 2253 C C . SER A 1 289 ? -1.303 3.949 -6.595 1.00 89.81 289 SER A C 1
ATOM 2255 O O . SER A 1 289 ? -0.504 4.221 -5.702 1.00 89.81 289 SER A O 1
ATOM 2257 N N . ASN A 1 290 ? -2.561 4.376 -6.580 1.00 91.94 290 ASN A N 1
ATOM 2258 C CA . ASN A 1 290 ? -3.192 5.013 -5.435 1.00 91.94 290 ASN A CA 1
ATOM 2259 C C . ASN A 1 290 ? -3.951 3.962 -4.626 1.00 91.94 290 ASN A C 1
ATOM 2261 O O . ASN A 1 290 ? -4.658 3.127 -5.195 1.00 91.94 290 ASN A O 1
ATOM 2265 N N . THR A 1 291 ? -3.846 4.056 -3.306 1.00 91.69 291 THR A N 1
ATOM 2266 C CA . THR A 1 291 ? -4.622 3.264 -2.350 1.00 91.69 291 THR A CA 1
ATOM 2267 C C . THR A 1 291 ? -5.609 4.171 -1.623 1.00 91.69 291 THR A C 1
ATOM 2269 O O . THR A 1 291 ? -5.222 5.244 -1.167 1.00 91.69 291 THR A O 1
ATOM 2272 N N . ASP A 1 292 ? -6.858 3.733 -1.502 1.00 93.69 292 ASP A N 1
ATOM 2273 C CA . ASP A 1 292 ? -7.912 4.372 -0.709 1.00 93.69 292 ASP A CA 1
ATOM 2274 C C . ASP A 1 292 ? -8.653 3.282 0.072 1.00 93.69 292 ASP A C 1
ATOM 2276 O O . ASP A 1 292 ? -9.345 2.448 -0.518 1.00 93.69 292 ASP A O 1
ATOM 2280 N N . THR A 1 293 ? -8.440 3.225 1.385 1.00 93.56 293 THR A N 1
ATOM 2281 C CA . THR A 1 293 ? -9.007 2.184 2.247 1.00 93.56 293 THR A CA 1
ATOM 2282 C C . THR A 1 293 ? -9.866 2.798 3.337 1.00 93.56 293 THR A C 1
ATOM 2284 O O . THR A 1 293 ? -9.382 3.602 4.127 1.00 93.56 293 THR A O 1
ATOM 2287 N N . ASP A 1 294 ? -11.114 2.346 3.423 1.00 95.62 294 ASP A N 1
ATOM 2288 C CA . ASP A 1 294 ? -12.069 2.708 4.465 1.00 95.62 294 ASP A CA 1
ATOM 2289 C C . ASP A 1 294 ? -12.469 1.463 5.251 1.00 95.62 294 ASP A C 1
ATOM 2291 O O . ASP A 1 294 ? -12.942 0.472 4.686 1.00 95.62 294 ASP A O 1
ATOM 2295 N N . VAL A 1 295 ? -12.336 1.525 6.572 1.00 95.88 295 VAL A N 1
ATOM 2296 C CA . VAL A 1 295 ? -12.725 0.444 7.475 1.00 95.88 295 VAL A CA 1
ATOM 2297 C C . VAL A 1 295 ? -13.671 0.963 8.538 1.00 95.88 295 VAL A C 1
ATOM 2299 O O . VAL A 1 295 ? -13.368 1.931 9.231 1.00 95.88 295 VAL A O 1
ATOM 2302 N N . HIS A 1 296 ? -14.779 0.254 8.727 1.00 96.56 296 HIS A N 1
ATOM 2303 C CA . HIS A 1 296 ? -15.676 0.430 9.859 1.00 96.56 296 HIS A CA 1
ATOM 2304 C C . HIS A 1 296 ? -15.884 -0.905 10.556 1.00 96.56 296 HIS A C 1
ATOM 2306 O O . HIS A 1 296 ? -16.221 -1.904 9.923 1.00 96.56 296 HIS A O 1
ATOM 2312 N N . GLN A 1 297 ? -15.732 -0.926 11.875 1.00 97.06 297 GLN A N 1
ATOM 2313 C CA . GLN A 1 297 ? -16.044 -2.104 12.669 1.00 97.06 297 GLN A CA 1
ATOM 2314 C C . GLN A 1 297 ? -16.799 -1.719 13.931 1.00 97.06 297 GLN A C 1
ATOM 2316 O O . GLN A 1 297 ? -16.294 -0.988 14.785 1.00 97.06 297 GLN A O 1
ATOM 2321 N N . LEU A 1 298 ? -18.015 -2.234 14.042 1.00 97.19 298 LEU A N 1
ATOM 2322 C CA . LEU A 1 298 ? -18.915 -2.041 15.164 1.00 97.19 298 LEU A CA 1
ATOM 2323 C C . LEU A 1 298 ? -19.015 -3.334 15.957 1.00 97.19 298 LEU A C 1
ATOM 2325 O O . LEU A 1 298 ? -19.132 -4.414 15.380 1.00 97.19 298 LEU A O 1
ATOM 2329 N N . VAL A 1 299 ? -19.021 -3.216 17.279 1.00 97.38 299 VAL A N 1
ATOM 2330 C CA . VAL A 1 299 ? -19.257 -4.330 18.196 1.00 97.38 299 VAL A CA 1
ATOM 2331 C C . VAL A 1 299 ? -20.265 -3.909 19.236 1.00 97.38 299 VAL A C 1
ATOM 2333 O O . VAL A 1 299 ? -20.136 -2.849 19.846 1.00 97.38 299 VAL A O 1
ATOM 2336 N N . PHE A 1 300 ? -21.240 -4.777 19.462 1.00 97.62 300 PHE A N 1
ATOM 2337 C CA . PHE A 1 300 ? -22.132 -4.718 20.601 1.00 97.62 300 PHE A CA 1
ATOM 2338 C C . PHE A 1 300 ? -22.058 -6.040 21.358 1.00 97.62 300 PHE A C 1
ATOM 2340 O O . PHE A 1 300 ? -22.219 -7.110 20.770 1.00 97.62 300 PHE A O 1
ATOM 2347 N N . GLY A 1 301 ? -21.802 -5.970 22.659 1.00 97.19 301 GLY A N 1
ATOM 2348 C CA . GLY A 1 301 ? -21.642 -7.134 23.520 1.00 97.19 301 GLY A CA 1
ATOM 2349 C C . GLY A 1 301 ? -22.453 -7.018 24.803 1.00 97.19 301 GLY A C 1
ATOM 2350 O O . GLY A 1 301 ? -22.632 -5.924 25.343 1.00 97.19 301 GLY A O 1
ATOM 2351 N N . ASN A 1 302 ? -22.916 -8.157 25.307 1.00 97.25 302 ASN A N 1
ATOM 2352 C CA . ASN A 1 302 ? -23.499 -8.293 26.630 1.00 97.25 302 ASN A CA 1
ATOM 2353 C C . ASN A 1 302 ? -22.931 -9.515 27.337 1.00 97.25 302 ASN A C 1
ATOM 2355 O O . ASN A 1 302 ? -23.059 -10.635 26.851 1.00 97.25 302 ASN A O 1
ATOM 2359 N N . THR A 1 303 ? -22.395 -9.290 28.529 1.00 96.25 303 THR A N 1
ATOM 2360 C CA . THR A 1 303 ? -22.020 -10.353 29.450 1.00 96.25 303 THR A CA 1
ATOM 2361 C C . THR A 1 303 ? -22.918 -10.270 30.680 1.00 96.25 303 THR A C 1
ATOM 2363 O O . THR A 1 303 ? -22.959 -9.239 31.353 1.00 96.25 303 THR A O 1
ATOM 2366 N N . ARG A 1 304 ? -23.661 -11.335 30.987 1.00 96.19 304 ARG A N 1
ATOM 2367 C CA . ARG A 1 304 ? -24.618 -11.382 32.098 1.00 96.19 304 ARG A CA 1
ATOM 2368 C C . ARG A 1 304 ? -24.432 -12.610 32.971 1.00 96.19 304 ARG A C 1
ATOM 2370 O O . ARG A 1 304 ? -24.521 -13.744 32.505 1.00 96.19 304 ARG A O 1
ATOM 2377 N N . THR A 1 305 ? -24.305 -12.386 34.272 1.00 95.81 305 THR A N 1
ATOM 2378 C CA . THR A 1 305 ? -24.330 -13.462 35.264 1.00 95.81 305 THR A CA 1
ATOM 2379 C C . THR A 1 305 ? -25.780 -13.880 35.546 1.00 95.81 305 THR A C 1
ATOM 2381 O O . THR A 1 305 ? -26.622 -13.062 35.926 1.00 95.81 305 THR A O 1
ATOM 2384 N N . LEU A 1 306 ? -26.096 -15.162 35.347 1.00 93.69 306 LEU A N 1
ATOM 2385 C CA . LEU A 1 306 ? -27.425 -15.763 35.508 1.00 93.69 306 LEU A CA 1
ATOM 2386 C C . LEU A 1 306 ? -27.476 -16.632 36.779 1.00 93.69 306 LEU A C 1
ATOM 2388 O O . LEU A 1 306 ? -27.595 -17.854 36.715 1.00 93.69 306 LEU A O 1
ATOM 2392 N N . GLY A 1 307 ? -27.377 -15.999 37.949 1.00 91.56 307 GLY A N 1
ATOM 2393 C CA . GLY A 1 307 ? -27.312 -16.680 39.250 1.00 91.56 307 GLY A CA 1
ATOM 2394 C C . GLY A 1 307 ? -25.877 -16.832 39.759 1.00 91.56 307 GLY A C 1
ATOM 2395 O O . GLY A 1 307 ? -25.000 -16.077 39.363 1.00 91.56 307 GLY A O 1
ATOM 2396 N N . SER A 1 308 ? -25.621 -17.784 40.657 1.00 90.94 308 SER A N 1
ATOM 2397 C CA . SER A 1 308 ? -24.295 -17.951 41.277 1.00 90.94 308 SER A CA 1
ATOM 2398 C C . SER A 1 308 ? -23.302 -18.774 40.448 1.00 90.94 308 SER A C 1
ATOM 2400 O O . SER A 1 308 ? -22.129 -18.829 40.802 1.00 90.94 308 SER A O 1
ATOM 2402 N N . ASN A 1 309 ? -23.746 -19.431 39.370 1.00 94.06 309 ASN A N 1
ATOM 2403 C CA . ASN A 1 309 ? -22.938 -20.419 38.644 1.00 94.06 309 ASN A CA 1
ATOM 2404 C C . ASN A 1 309 ? -23.125 -20.427 37.116 1.00 94.06 309 ASN A C 1
ATOM 2406 O O . ASN A 1 309 ? -22.721 -21.387 36.464 1.00 94.06 309 ASN A O 1
ATOM 2410 N N . LYS A 1 310 ? -23.751 -19.400 36.529 1.00 95.25 310 LYS A N 1
ATOM 2411 C CA . LYS A 1 310 ? -23.944 -19.307 35.072 1.00 95.25 310 LYS A CA 1
ATOM 2412 C C . LYS A 1 310 ? -23.554 -17.926 34.567 1.00 95.25 310 LYS A C 1
ATOM 2414 O O . LYS A 1 310 ? -23.917 -16.922 35.176 1.00 95.25 310 LYS A O 1
ATOM 2419 N N . LEU A 1 311 ? -22.878 -17.893 33.425 1.00 94.62 311 LEU A N 1
ATOM 2420 C CA . LEU A 1 311 ? -22.520 -16.689 32.683 1.00 94.62 311 LEU A CA 1
ATOM 2421 C C . LEU A 1 311 ? -23.046 -16.835 31.253 1.00 94.62 311 LEU A C 1
ATOM 2423 O O . LEU A 1 311 ? -22.920 -17.901 30.656 1.00 94.62 311 LEU A O 1
ATOM 2427 N N . ASN A 1 312 ? -23.648 -15.781 30.719 1.00 94.88 312 ASN A N 1
ATOM 2428 C CA . ASN A 1 312 ? -23.967 -15.658 29.305 1.00 94.88 312 ASN A CA 1
ATOM 2429 C C . ASN A 1 312 ? -23.100 -14.540 28.720 1.00 94.88 312 ASN A C 1
ATOM 2431 O O . ASN A 1 312 ? -23.119 -13.441 29.264 1.00 94.88 312 ASN A O 1
ATOM 2435 N N . ASP A 1 313 ? -22.345 -14.820 27.658 1.00 94.81 313 ASP A N 1
ATOM 2436 C CA . ASP A 1 313 ? -21.643 -13.809 26.860 1.00 94.81 313 ASP A CA 1
ATOM 2437 C C . ASP A 1 313 ? -22.182 -13.874 25.429 1.00 94.81 313 ASP A C 1
ATOM 2439 O O . ASP A 1 313 ? -22.226 -14.945 24.823 1.00 94.81 313 ASP A O 1
ATOM 2443 N N . ALA A 1 314 ? -22.651 -12.743 24.918 1.00 95.06 314 ALA A N 1
ATOM 2444 C CA . ALA A 1 314 ? -23.223 -12.621 23.587 1.00 95.06 314 ALA A CA 1
ATOM 2445 C C . ALA A 1 314 ? -22.656 -11.379 22.905 1.00 95.06 314 ALA A C 1
ATOM 2447 O O . ALA A 1 314 ? -22.677 -10.288 23.475 1.00 95.06 314 ALA A O 1
ATOM 2448 N N . ARG A 1 315 ? -22.171 -11.533 21.668 1.00 95.00 315 ARG A N 1
ATOM 2449 C CA . ARG A 1 315 ? -21.588 -10.443 20.878 1.00 95.00 315 ARG A CA 1
ATOM 2450 C C . ARG A 1 315 ? -22.126 -10.462 19.461 1.00 95.00 315 ARG A C 1
ATOM 2452 O O . ARG A 1 315 ? -22.297 -11.522 18.865 1.00 95.00 315 ARG A O 1
ATOM 2459 N N . VAL A 1 316 ? -22.367 -9.275 18.928 1.00 96.69 316 VAL A N 1
ATOM 2460 C CA . VAL A 1 316 ? -22.706 -9.049 17.527 1.00 96.69 316 VAL A CA 1
ATOM 2461 C C . VAL A 1 316 ? -21.733 -8.016 16.984 1.00 96.69 316 VAL A C 1
ATOM 2463 O O . VAL A 1 316 ? -21.533 -6.961 17.587 1.00 96.69 316 VAL A O 1
ATOM 2466 N N . GLY A 1 317 ? -21.116 -8.343 15.853 1.00 95.62 317 GLY A N 1
ATOM 2467 C CA . GLY A 1 317 ? -20.197 -7.466 15.144 1.00 95.62 317 GLY A CA 1
ATOM 2468 C C . GLY A 1 317 ? -20.711 -7.135 13.751 1.00 95.62 317 GLY A C 1
ATOM 2469 O O . GLY A 1 317 ? -21.336 -7.972 13.103 1.00 95.62 317 GLY A O 1
ATOM 2470 N N . PHE A 1 318 ? -20.414 -5.928 13.288 1.00 95.62 318 PHE A N 1
ATOM 2471 C CA . PHE A 1 318 ? -20.541 -5.534 11.891 1.00 95.62 318 PHE A CA 1
ATOM 2472 C C . PHE A 1 318 ? -19.190 -5.007 11.420 1.00 95.62 318 PHE A C 1
ATOM 2474 O O . PHE A 1 318 ? -18.601 -4.155 12.083 1.00 95.62 318 PHE A O 1
ATOM 2481 N N . GLY A 1 319 ? -18.705 -5.521 10.295 1.00 94.88 319 GLY A N 1
ATOM 2482 C CA . GLY A 1 319 ? -17.474 -5.078 9.657 1.00 94.88 319 GLY A CA 1
ATOM 2483 C C . GLY A 1 319 ? -17.749 -4.646 8.225 1.00 94.88 319 GLY A C 1
ATOM 2484 O O . GLY A 1 319 ? -18.484 -5.324 7.511 1.00 94.88 319 GLY A O 1
ATOM 2485 N N . TYR A 1 320 ? -17.160 -3.529 7.826 1.00 94.69 320 TYR A N 1
ATOM 2486 C CA . TYR A 1 320 ? -17.157 -3.024 6.463 1.00 94.69 320 TYR A CA 1
ATOM 2487 C C . TYR A 1 320 ? -15.729 -2.632 6.096 1.00 94.69 320 TYR A C 1
ATOM 2489 O O . TYR A 1 320 ? -15.066 -1.921 6.855 1.00 94.69 320 TYR A O 1
ATOM 2497 N N . LEU A 1 321 ? -15.277 -3.106 4.938 1.00 93.19 321 LEU A N 1
ATOM 2498 C CA . LEU A 1 321 ? -1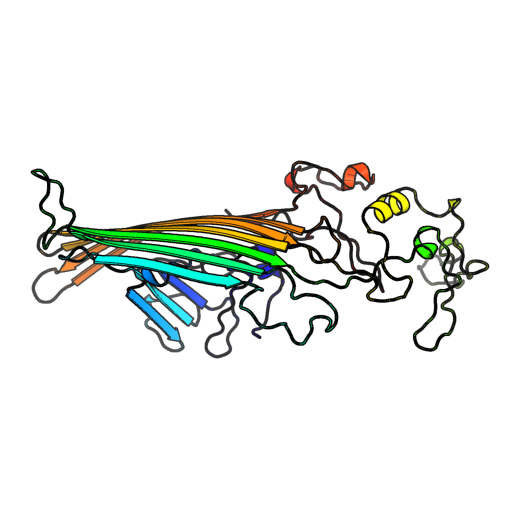3.966 -2.827 4.376 1.00 93.19 321 LEU A CA 1
ATOM 2499 C C . LEU A 1 321 ? -14.143 -2.474 2.914 1.00 93.19 321 LEU A C 1
ATOM 2501 O O . LEU A 1 321 ? -14.444 -3.341 2.100 1.00 93.19 321 LEU A O 1
ATOM 2505 N N . LYS A 1 322 ? -13.846 -1.227 2.583 1.00 93.12 322 LYS A N 1
ATOM 2506 C CA . LYS A 1 322 ? -13.637 -0.821 1.206 1.00 93.12 322 LYS A CA 1
ATOM 2507 C C . LYS A 1 322 ? -12.152 -0.615 0.983 1.00 93.12 322 LYS A C 1
ATOM 2509 O O . LYS A 1 322 ? -11.509 0.093 1.745 1.00 93.12 322 LYS A O 1
ATOM 2514 N N . ASN A 1 323 ? -11.607 -1.233 -0.055 1.00 89.88 323 ASN A N 1
ATOM 2515 C CA . ASN A 1 323 ? -10.194 -1.113 -0.407 1.00 89.88 323 ASN A CA 1
ATOM 2516 C C . ASN A 1 323 ? -10.089 -0.862 -1.909 1.00 89.88 323 ASN A C 1
ATOM 2518 O O . ASN A 1 323 ? -10.301 -1.779 -2.704 1.00 89.88 323 ASN A O 1
ATOM 2522 N N . GLY A 1 324 ? -9.788 0.373 -2.290 1.00 88.62 324 GLY A N 1
ATOM 2523 C CA . GLY A 1 324 ? -9.514 0.780 -3.659 1.00 88.62 324 GLY A CA 1
ATOM 2524 C C . GLY A 1 324 ? -8.016 0.808 -3.928 1.00 88.62 324 GLY A C 1
ATOM 2525 O O . GLY A 1 324 ? -7.270 1.467 -3.213 1.00 88.62 324 GLY A O 1
ATOM 2526 N N . HIS A 1 325 ? -7.589 0.119 -4.980 1.00 86.62 325 HIS A N 1
ATOM 2527 C CA . HIS A 1 325 ? -6.237 0.171 -5.519 1.00 86.62 325 HIS A CA 1
ATOM 2528 C C . HIS A 1 325 ? -6.325 0.512 -7.006 1.00 86.62 325 HIS A C 1
ATOM 2530 O O . HIS A 1 325 ? -6.757 -0.319 -7.805 1.00 86.62 325 HIS A O 1
ATOM 2536 N N . ILE A 1 326 ? -6.022 1.755 -7.378 1.00 88.19 326 ILE A N 1
ATOM 2537 C CA . ILE A 1 326 ? -6.328 2.306 -8.707 1.00 88.19 326 ILE A CA 1
ATOM 2538 C C . ILE A 1 326 ? -5.118 3.002 -9.329 1.00 88.19 326 ILE A C 1
ATOM 2540 O O . ILE A 1 326 ? -4.218 3.452 -8.626 1.00 88.19 326 ILE A O 1
ATOM 2544 N N . SER A 1 327 ? -5.107 3.136 -10.657 1.00 89.50 327 SER A N 1
ATOM 2545 C CA . SER A 1 327 ? -4.119 3.983 -11.331 1.00 89.50 327 SER A CA 1
ATOM 2546 C C . SER A 1 327 ? -4.265 5.452 -10.880 1.00 89.50 327 SER A C 1
ATOM 2548 O O . SER A 1 327 ? -5.394 5.940 -10.768 1.00 89.50 327 SER A O 1
ATOM 2550 N N . PRO A 1 328 ? -3.160 6.202 -10.706 1.00 89.88 328 PRO A N 1
ATOM 2551 C CA . PRO A 1 328 ? -3.179 7.656 -10.535 1.00 89.88 328 PRO A CA 1
ATOM 2552 C C . PRO A 1 328 ? -3.912 8.415 -11.651 1.00 89.88 328 PRO A C 1
ATOM 2554 O O . PRO A 1 328 ? -4.365 9.539 -11.441 1.00 89.88 328 PRO A O 1
ATOM 2557 N N . ARG A 1 329 ? -4.040 7.808 -12.837 1.00 90.31 329 ARG A N 1
ATOM 2558 C CA . ARG A 1 329 ? -4.713 8.366 -14.021 1.00 90.31 329 ARG A CA 1
ATOM 2559 C C . ARG A 1 329 ? -6.173 7.938 -14.165 1.00 90.31 329 ARG A C 1
ATOM 2561 O O . ARG A 1 329 ? -6.853 8.378 -15.100 1.00 90.31 329 ARG A O 1
ATOM 2568 N N . ALA A 1 330 ? -6.680 7.122 -13.241 1.00 89.12 330 ALA A N 1
ATOM 2569 C CA . ALA A 1 330 ? -8.081 6.733 -13.221 1.00 89.12 330 ALA A CA 1
ATOM 2570 C C . ALA A 1 330 ? -8.980 7.982 -13.193 1.00 89.12 330 ALA A C 1
ATOM 2572 O O . ALA A 1 330 ? -8.777 8.902 -12.401 1.00 89.12 330 ALA A O 1
ATOM 2573 N N . ASN A 1 331 ? -9.990 8.011 -14.064 1.00 90.06 331 ASN A N 1
ATOM 2574 C CA . ASN A 1 331 ? -10.916 9.128 -14.293 1.00 90.06 331 ASN A CA 1
ATOM 2575 C C . ASN A 1 331 ? -10.299 10.438 -14.817 1.00 90.06 331 ASN A C 1
ATOM 2577 O O . ASN A 1 331 ? -11.034 11.414 -14.968 1.00 90.06 331 ASN A O 1
ATOM 2581 N N . THR A 1 332 ? -8.996 10.493 -15.111 1.00 90.94 332 THR A N 1
ATOM 2582 C CA . THR A 1 332 ? -8.329 11.738 -15.530 1.00 90.94 332 THR A CA 1
ATOM 2583 C C . THR A 1 332 ? -7.696 11.659 -16.917 1.00 90.94 332 THR A C 1
ATOM 2585 O O . THR A 1 332 ? -7.921 12.568 -17.715 1.00 90.94 332 THR A O 1
ATOM 2588 N N . ASP A 1 333 ? -6.959 10.591 -17.246 1.00 88.19 333 ASP A N 1
ATOM 2589 C CA . ASP A 1 333 ? -6.222 10.493 -18.516 1.00 88.19 333 ASP A CA 1
ATOM 2590 C C . ASP A 1 333 ? -6.285 9.094 -19.152 1.00 88.19 333 ASP A C 1
ATOM 2592 O O . ASP A 1 333 ? -5.638 8.146 -18.703 1.00 88.19 333 ASP A O 1
ATOM 2596 N N . ASN A 1 334 ? -7.024 8.972 -20.261 1.00 89.19 334 ASN A N 1
ATOM 2597 C CA . ASN A 1 334 ? -7.115 7.739 -21.044 1.00 89.19 334 ASN A CA 1
ATOM 2598 C C . ASN A 1 334 ? -5.917 7.580 -21.999 1.00 89.19 334 ASN A C 1
ATOM 2600 O O . ASN A 1 334 ? -6.019 7.766 -23.219 1.00 89.19 334 ASN A O 1
ATOM 2604 N N . VAL A 1 335 ? -4.775 7.188 -21.434 1.00 89.06 335 VAL A N 1
ATOM 2605 C CA . VAL A 1 335 ? -3.523 6.959 -22.174 1.00 89.06 335 VAL A CA 1
ATOM 2606 C C . VAL A 1 335 ? -3.698 5.936 -23.299 1.00 89.06 335 VAL A C 1
ATOM 2608 O O . VAL A 1 335 ? -3.215 6.150 -24.409 1.00 89.06 335 VAL A O 1
ATOM 2611 N N . VAL A 1 336 ? -4.425 4.844 -23.055 1.00 87.94 336 VAL A N 1
ATOM 2612 C CA . VAL A 1 336 ? -4.666 3.778 -24.042 1.00 87.94 336 VAL A CA 1
ATOM 2613 C C . VAL A 1 336 ? -5.329 4.330 -25.310 1.00 87.94 336 VAL A C 1
ATOM 2615 O O . VAL A 1 336 ? -4.865 4.064 -26.424 1.00 87.94 336 VAL A O 1
ATOM 2618 N N . LYS A 1 337 ? -6.377 5.148 -25.154 1.00 87.75 337 LYS A N 1
ATOM 2619 C CA . LYS A 1 337 ? -7.088 5.783 -26.272 1.00 87.75 337 LYS A CA 1
ATOM 2620 C C . LYS A 1 337 ? -6.211 6.799 -26.999 1.00 87.75 337 LYS A C 1
ATOM 2622 O O . LYS A 1 337 ? -6.195 6.815 -28.228 1.00 87.75 337 LYS A O 1
ATOM 2627 N N . THR A 1 338 ? -5.419 7.586 -26.270 1.00 88.00 338 THR A N 1
ATOM 2628 C CA . THR A 1 338 ? -4.439 8.534 -26.841 1.00 88.00 338 THR A CA 1
ATOM 2629 C C . THR A 1 338 ? -3.349 7.828 -27.660 1.00 88.00 338 THR A C 1
ATOM 2631 O O . THR A 1 338 ? -2.918 8.312 -28.721 1.00 88.00 338 THR A O 1
ATOM 2634 N N . LEU A 1 339 ? -2.930 6.645 -27.203 1.00 87.75 339 LEU A N 1
ATOM 2635 C CA . LEU A 1 339 ? -2.025 5.750 -27.918 1.00 87.75 339 LEU A CA 1
ATOM 2636 C C . LEU A 1 339 ? -2.691 5.086 -29.133 1.00 87.75 339 LEU A C 1
ATOM 2638 O O . LEU A 1 339 ? -1.976 4.607 -30.002 1.00 87.75 339 LEU A O 1
ATOM 2642 N N . GLY A 1 340 ? -4.022 5.097 -29.251 1.00 85.50 340 GLY A N 1
ATOM 2643 C CA . GLY A 1 340 ? -4.748 4.437 -30.340 1.00 85.50 340 GLY A CA 1
ATOM 2644 C C . GLY A 1 340 ? -4.790 2.913 -30.202 1.00 85.50 340 GLY A C 1
ATOM 2645 O O . GLY A 1 340 ? -4.964 2.210 -31.196 1.00 85.50 340 GLY A O 1
ATOM 2646 N N . ILE A 1 341 ? -4.600 2.397 -28.985 1.00 83.19 341 ILE A N 1
ATOM 2647 C CA . ILE A 1 341 ? -4.735 0.974 -28.676 1.00 83.19 341 ILE A CA 1
ATOM 2648 C C . ILE A 1 341 ? -6.223 0.694 -28.454 1.00 83.19 341 ILE A C 1
ATOM 2650 O O . ILE A 1 341 ? -6.873 1.362 -27.653 1.00 83.19 341 ILE A O 1
ATOM 2654 N N . ASN A 1 342 ? -6.780 -0.279 -29.171 1.00 79.50 342 ASN A N 1
ATOM 2655 C CA . ASN A 1 342 ? -8.190 -0.625 -29.031 1.00 79.50 342 ASN A CA 1
ATOM 2656 C C . ASN A 1 342 ? -8.365 -1.631 -27.885 1.00 79.50 342 ASN A C 1
ATOM 2658 O O . ASN A 1 342 ? -7.960 -2.787 -28.020 1.00 79.50 342 ASN A O 1
ATOM 2662 N N . LEU A 1 343 ? -8.945 -1.194 -26.766 1.00 76.88 343 LEU A N 1
ATOM 2663 C CA . LEU A 1 343 ? -9.333 -2.070 -25.661 1.00 76.88 343 LEU A CA 1
ATOM 2664 C C . LEU A 1 343 ? -10.858 -2.240 -25.620 1.00 76.88 343 LEU A C 1
ATOM 2666 O O . LEU A 1 343 ? -11.591 -1.315 -25.961 1.00 76.88 343 LEU A O 1
ATOM 2670 N N . PRO A 1 344 ? -11.355 -3.404 -25.168 1.00 72.56 344 PRO A N 1
ATOM 2671 C CA . PRO A 1 344 ? -12.788 -3.696 -25.131 1.00 72.56 344 PRO A CA 1
ATOM 2672 C C . PRO A 1 344 ? -13.578 -2.889 -24.083 1.00 72.56 344 PRO A C 1
ATOM 2674 O O . PRO A 1 344 ? -14.804 -2.929 -24.103 1.00 72.56 344 PRO A O 1
ATOM 2677 N N . SER A 1 345 ? -12.914 -2.172 -23.170 1.00 77.25 345 SER A N 1
ATOM 2678 C CA . SER A 1 345 ? -13.548 -1.386 -22.103 1.00 77.25 345 SER A CA 1
ATOM 2679 C C . SER A 1 345 ? -13.063 0.065 -22.137 1.00 77.25 345 SER A C 1
ATOM 2681 O O . SER A 1 345 ? -11.859 0.300 -22.168 1.00 77.25 345 SER A O 1
ATOM 2683 N N . ASP A 1 346 ? -13.995 1.024 -22.091 1.00 82.12 346 ASP A N 1
ATOM 2684 C CA . ASP A 1 346 ? -13.718 2.469 -21.943 1.00 82.12 346 ASP A CA 1
ATOM 2685 C C . ASP A 1 346 ? -14.109 2.975 -20.539 1.00 82.12 346 ASP A C 1
ATOM 2687 O O . ASP A 1 346 ? -14.404 4.153 -20.349 1.00 82.12 346 ASP A O 1
ATOM 2691 N N . ASN A 1 347 ? -14.176 2.081 -19.541 1.00 86.94 347 ASN A N 1
ATOM 2692 C CA . ASN A 1 347 ? -14.493 2.486 -18.170 1.00 86.94 347 ASN A CA 1
ATOM 2693 C C . ASN A 1 347 ? -13.354 3.375 -17.614 1.00 86.94 347 ASN A C 1
ATOM 2695 O O . ASN A 1 347 ? -12.205 2.921 -17.582 1.00 86.94 347 ASN A O 1
ATOM 2699 N N . PRO A 1 348 ? -13.663 4.600 -17.139 1.00 88.75 348 PRO A N 1
ATOM 2700 C CA . PRO A 1 348 ? -12.671 5.551 -16.640 1.00 88.75 348 PRO A CA 1
ATOM 2701 C C . PRO A 1 348 ? -11.770 5.063 -15.505 1.00 88.75 348 PRO A C 1
ATOM 2703 O O . PRO A 1 348 ? -10.666 5.576 -15.339 1.00 88.75 348 PRO A O 1
ATOM 2706 N N . LEU A 1 349 ? -12.189 4.045 -14.753 1.00 86.00 349 LEU A N 1
ATOM 2707 C CA . LEU A 1 349 ? -11.366 3.440 -13.705 1.00 86.00 349 LEU A CA 1
ATOM 2708 C C . LEU A 1 349 ? -10.185 2.613 -14.251 1.00 86.00 349 LEU A C 1
ATOM 2710 O O . LEU A 1 349 ? -9.229 2.393 -13.516 1.00 86.00 349 LEU A O 1
ATOM 2714 N N . TYR A 1 350 ? -10.234 2.171 -15.516 1.00 82.62 350 TYR A N 1
ATOM 2715 C CA . TYR A 1 350 ? -9.145 1.436 -16.188 1.00 82.62 350 TYR A CA 1
ATOM 2716 C C . TYR A 1 350 ? -8.144 2.349 -16.902 1.00 82.62 350 TYR A C 1
ATOM 2718 O O . TYR A 1 350 ? -7.218 1.864 -17.552 1.00 82.62 350 TYR A O 1
ATOM 2726 N N . TRP A 1 351 ? -8.353 3.663 -16.863 1.00 88.19 351 TRP A N 1
ATOM 2727 C CA . TRP A 1 351 ? -7.466 4.599 -17.535 1.00 88.19 351 TRP A CA 1
ATOM 2728 C C . TRP A 1 351 ? -6.104 4.626 -16.848 1.00 88.19 351 TRP A C 1
ATOM 2730 O O . TRP A 1 351 ? -6.007 4.825 -15.640 1.00 88.19 351 TRP A O 1
ATOM 2740 N N . GLY A 1 352 ? -5.059 4.411 -17.642 1.00 88.12 352 GLY A N 1
ATOM 2741 C CA . GLY A 1 352 ? -3.695 4.326 -17.159 1.00 88.12 352 GLY A CA 1
ATOM 2742 C C . GLY A 1 352 ? -2.711 3.952 -18.255 1.00 88.12 352 GLY A C 1
ATOM 2743 O O . GLY A 1 352 ? -3.100 3.601 -19.375 1.00 88.12 352 GLY A O 1
ATOM 2744 N N . VAL A 1 353 ? -1.420 4.049 -17.947 1.00 89.69 353 VAL A N 1
ATOM 2745 C CA . VAL A 1 353 ? -0.365 3.648 -18.886 1.00 89.69 353 VAL A CA 1
ATOM 2746 C C . VAL A 1 353 ? -0.371 2.120 -19.003 1.00 89.69 353 VAL A C 1
ATOM 2748 O O . VAL A 1 353 ? -0.223 1.445 -17.983 1.00 89.69 353 VAL A O 1
ATOM 2751 N N . PRO A 1 354 ? -0.519 1.545 -20.213 1.00 85.75 354 PRO A N 1
ATOM 2752 C CA . PRO A 1 354 ? -0.607 0.099 -20.376 1.00 85.75 354 PRO A CA 1
ATOM 2753 C C . PRO A 1 354 ? 0.683 -0.596 -19.939 1.00 85.75 354 PRO A C 1
ATOM 2755 O O . PRO A 1 354 ? 1.784 -0.113 -20.217 1.00 85.75 354 PRO A O 1
ATOM 2758 N N . ASN A 1 355 ? 0.537 -1.762 -19.304 1.00 84.38 355 ASN A N 1
ATOM 2759 C CA . ASN A 1 355 ? 1.675 -2.580 -18.913 1.00 84.38 355 ASN A CA 1
ATOM 2760 C C . ASN A 1 355 ? 2.349 -3.203 -20.141 1.00 84.38 355 ASN A C 1
ATOM 2762 O O . ASN A 1 355 ? 1.717 -3.929 -20.911 1.00 84.38 355 ASN A O 1
ATOM 2766 N N . ILE A 1 356 ? 3.628 -2.897 -20.339 1.00 84.81 356 ILE A N 1
ATOM 2767 C CA . ILE A 1 356 ? 4.427 -3.374 -21.465 1.00 84.81 356 ILE A CA 1
ATOM 2768 C C . ILE A 1 356 ? 5.790 -3.791 -20.937 1.00 84.81 356 ILE A C 1
ATOM 2770 O O . ILE A 1 356 ? 6.569 -2.968 -20.459 1.00 84.81 356 ILE A O 1
ATOM 2774 N N . SER A 1 357 ? 6.104 -5.075 -21.064 1.00 84.94 357 SER A N 1
ATOM 2775 C CA . SER A 1 357 ? 7.422 -5.613 -20.754 1.00 84.94 357 SER A CA 1
ATOM 2776 C C . SER A 1 357 ? 8.216 -5.838 -22.038 1.00 84.94 357 SER A C 1
ATOM 2778 O O . SER A 1 357 ? 7.725 -6.395 -23.019 1.00 84.94 357 SER A O 1
ATOM 2780 N N . ILE A 1 358 ? 9.465 -5.376 -22.040 1.00 85.88 358 ILE A N 1
ATOM 2781 C CA . ILE A 1 358 ? 10.413 -5.586 -23.133 1.00 85.88 358 ILE A CA 1
ATOM 2782 C C . ILE A 1 358 ? 11.642 -6.239 -22.516 1.00 85.88 358 ILE A C 1
ATOM 2784 O O . ILE A 1 358 ? 12.213 -5.714 -21.564 1.00 85.88 358 ILE A O 1
ATOM 2788 N N . SER A 1 359 ? 12.049 -7.392 -23.044 1.00 85.19 359 SER A N 1
ATOM 2789 C CA . SER A 1 359 ? 13.229 -8.099 -22.541 1.00 85.19 359 SER A CA 1
ATOM 2790 C C . SER A 1 359 ? 14.464 -7.191 -22.559 1.00 85.19 359 SER A C 1
ATOM 2792 O O . SER A 1 359 ? 14.757 -6.561 -23.573 1.00 85.19 359 SER A O 1
ATOM 2794 N N . GLY A 1 360 ? 15.193 -7.137 -21.442 1.00 84.06 360 GLY A N 1
ATOM 2795 C CA . GLY A 1 360 ? 16.386 -6.295 -21.283 1.00 84.06 360 GLY A CA 1
ATOM 2796 C C . GLY A 1 360 ? 16.111 -4.834 -20.904 1.00 84.06 360 GLY A C 1
ATOM 2797 O O . GLY A 1 360 ? 17.058 -4.099 -20.639 1.00 84.06 360 GLY A O 1
ATOM 2798 N N . LEU A 1 361 ? 14.843 -4.420 -20.830 1.00 90.38 361 LEU A N 1
ATOM 2799 C CA . LEU A 1 361 ? 14.418 -3.119 -20.320 1.00 90.38 361 LEU A CA 1
ATOM 2800 C C . LEU A 1 361 ? 13.510 -3.296 -19.103 1.00 90.38 361 LEU A C 1
ATOM 2802 O O . LEU A 1 361 ? 12.875 -4.335 -18.915 1.00 90.38 361 LEU A O 1
ATOM 2806 N N . SER A 1 362 ? 13.420 -2.261 -18.275 1.00 91.56 362 SER A N 1
ATOM 2807 C CA . SER A 1 362 ? 12.372 -2.198 -17.264 1.00 91.56 362 SER A CA 1
ATOM 2808 C C . SER A 1 362 ? 11.016 -2.048 -17.945 1.00 91.56 362 SER A C 1
ATOM 2810 O O . SER A 1 362 ? 10.877 -1.295 -18.911 1.00 91.56 362 SER A O 1
ATOM 2812 N N . GLY A 1 363 ? 10.025 -2.789 -17.443 1.00 87.94 363 GLY A N 1
ATOM 2813 C CA . GLY A 1 363 ? 8.655 -2.679 -17.924 1.00 87.94 363 GLY A CA 1
ATOM 2814 C C . GLY A 1 363 ? 8.125 -1.257 -17.764 1.00 87.94 363 GLY A C 1
ATOM 2815 O O . GLY A 1 363 ? 8.546 -0.522 -16.872 1.00 87.94 363 GLY A O 1
ATOM 2816 N N . LEU A 1 364 ? 7.212 -0.889 -18.649 1.00 86.50 364 LEU A N 1
ATOM 2817 C CA . LEU A 1 364 ? 6.406 0.318 -18.575 1.00 86.50 364 LEU A CA 1
ATOM 2818 C C . LEU A 1 364 ? 5.016 -0.052 -18.065 1.00 86.50 364 LEU A C 1
ATOM 2820 O O . LEU A 1 364 ? 4.561 -1.172 -18.295 1.00 86.50 364 LEU A O 1
ATOM 2824 N N . GLY A 1 365 ? 4.328 0.913 -17.471 1.00 80.25 365 GLY A N 1
ATOM 2825 C CA . GLY A 1 365 ? 2.899 0.840 -17.218 1.00 80.25 365 GLY A CA 1
ATOM 2826 C C . GLY A 1 365 ? 2.549 0.853 -15.746 1.00 80.25 365 GLY A C 1
ATOM 2827 O O . GLY A 1 365 ? 3.361 0.541 -14.879 1.00 80.25 365 GLY A O 1
ATOM 2828 N N . GLU A 1 366 ? 1.310 1.233 -15.488 1.00 82.75 366 GLU A N 1
ATOM 2829 C CA . GLU A 1 366 ? 0.721 1.173 -14.159 1.00 82.75 366 GLU A CA 1
ATOM 2830 C C . GLU A 1 366 ? 0.235 -0.255 -13.876 1.00 82.75 366 GLU A C 1
ATOM 2832 O O . GLU A 1 366 ? 0.263 -1.128 -14.752 1.00 82.75 366 GLU A O 1
ATOM 2837 N N . GLU A 1 367 ? -0.122 -0.528 -12.622 1.00 67.38 367 GLU A N 1
ATOM 2838 C CA . GLU A 1 367 ? -0.414 -1.884 -12.161 1.00 67.38 367 GLU A CA 1
ATOM 2839 C C . GLU A 1 367 ? -1.477 -2.590 -13.021 1.00 67.38 367 GLU A C 1
ATOM 2841 O O . GLU A 1 367 ? -2.588 -2.100 -13.199 1.00 67.38 367 GLU A O 1
ATOM 2846 N N . SER A 1 368 ? -1.146 -3.786 -13.523 1.00 63.59 368 SER A N 1
ATOM 2847 C CA . SER A 1 368 ? -2.028 -4.592 -14.381 1.00 63.59 368 SER A CA 1
ATOM 2848 C C . SER A 1 368 ? -3.232 -5.195 -13.652 1.00 63.59 368 SER A C 1
ATOM 2850 O O . SER A 1 368 ? -4.153 -5.690 -14.295 1.00 63.59 368 SER A O 1
ATOM 2852 N N . ASP A 1 369 ? -3.193 -5.194 -12.320 1.00 61.56 369 ASP A N 1
ATOM 2853 C CA . ASP A 1 369 ? -4.261 -5.646 -11.427 1.00 61.56 369 ASP A CA 1
ATOM 2854 C C . ASP A 1 369 ? -5.136 -4.473 -10.919 1.00 61.56 369 ASP A C 1
ATOM 2856 O O . ASP A 1 369 ? -6.069 -4.702 -10.150 1.00 61.56 369 ASP A O 1
ATOM 2860 N N . ALA A 1 370 ? -4.872 -3.233 -11.359 1.00 62.56 370 ALA A N 1
ATOM 2861 C CA . ALA A 1 370 ? -5.667 -2.047 -11.040 1.00 62.56 370 ALA A CA 1
ATOM 2862 C C . ALA A 1 370 ? -6.672 -1.713 -12.169 1.00 62.56 370 ALA A C 1
ATOM 2864 O O . ALA A 1 370 ? -6.364 -1.894 -13.350 1.00 62.56 370 ALA A O 1
ATOM 2865 N N . PRO A 1 371 ? -7.876 -1.200 -11.850 1.00 66.75 371 PRO A N 1
ATOM 2866 C CA . PRO A 1 371 ? -8.426 -0.958 -10.533 1.00 66.75 371 PRO A CA 1
ATOM 2867 C C . PRO A 1 371 ? -8.850 -2.275 -9.868 1.00 66.75 371 PRO A C 1
ATOM 2869 O O . PRO A 1 371 ? -9.602 -3.068 -10.439 1.00 66.75 371 PRO A O 1
ATOM 2872 N N . PHE A 1 372 ? -8.429 -2.468 -8.624 1.00 69.38 372 PHE A N 1
ATOM 2873 C CA . PHE A 1 372 ? -8.992 -3.465 -7.728 1.00 69.38 372 PHE A CA 1
ATOM 2874 C C . PHE A 1 372 ? -9.809 -2.735 -6.668 1.00 69.38 372 PHE A C 1
ATOM 2876 O O . PHE A 1 372 ? -9.283 -1.901 -5.937 1.00 69.38 372 PHE A O 1
ATOM 2883 N N . ILE A 1 373 ? -11.108 -3.018 -6.608 1.00 73.06 373 ILE A N 1
ATOM 2884 C CA . ILE A 1 373 ? -12.008 -2.430 -5.617 1.00 73.06 373 ILE A CA 1
ATOM 2885 C C . ILE A 1 373 ? -12.660 -3.580 -4.865 1.00 73.06 373 ILE A C 1
ATOM 2887 O O . ILE A 1 373 ? -13.426 -4.353 -5.441 1.00 73.06 373 ILE A O 1
ATOM 2891 N N . ASN A 1 374 ? -12.327 -3.688 -3.584 1.00 74.00 374 ASN A N 1
ATOM 2892 C CA . ASN A 1 374 ? -13.018 -4.552 -2.641 1.00 74.00 374 ASN A CA 1
ATOM 2893 C C . ASN A 1 374 ? -14.090 -3.740 -1.907 1.00 74.00 374 ASN A C 1
ATOM 2895 O O . ASN A 1 374 ? -13.778 -2.627 -1.486 1.00 74.00 374 ASN A O 1
ATOM 2899 N N . ASN A 1 375 ? -15.297 -4.291 -1.763 1.00 70.38 375 ASN A N 1
ATOM 2900 C CA . ASN A 1 375 ? -16.427 -3.691 -1.046 1.00 70.38 375 ASN A CA 1
ATOM 2901 C C . ASN A 1 375 ? -16.951 -4.631 0.036 1.00 70.38 375 ASN A C 1
ATOM 2903 O O . ASN A 1 375 ? -16.987 -5.856 -0.237 1.00 70.38 375 ASN A O 1
#